Protein AF-A0AAW0FLH3-F1 (afdb_monomer_lite)

Organism: NCBI:txid2478898

Foldseek 3Di:
DDDDPVVVVVVVVVVVVVVQFPDKDWDWDDAPLPLQHGKIDIDTQQDFQLVVQVVLVPDPDQSDPDPPDDSTDPGDWFFQFQAWQFLAGDGAHASCSPPPVRTDGDDRRHGPHDDDDDDDDDDDDPVNCVVLPPIDQHAHYPVRLLVVLVVVQQVVLVHDPSCVVVVVVVCSVDGTAAFAACAHSNPDPPDPDDLVLLLDLPRQGHHDDPNSVVQLVVVLVVVCVVDVDPVSVSVSCCSHRNDSHHDPSSNSSRVSNPVNHYHDD

Structure (mmCIF, N/CA/C/O backbone):
data_AF-A0AAW0FLH3-F1
#
_entry.id   AF-A0AAW0FLH3-F1
#
loop_
_atom_site.group_PDB
_atom_site.id
_atom_site.type_symbol
_atom_site.label_atom_id
_atom_site.label_alt_id
_atom_site.label_comp_id
_atom_site.label_asym_id
_atom_site.label_entity_id
_atom_site.label_seq_id
_atom_site.pdbx_PDB_ins_code
_atom_site.Cartn_x
_atom_site.Cartn_y
_atom_site.Cartn_z
_atom_site.occupancy
_atom_site.B_iso_or_equiv
_atom_site.auth_seq_id
_atom_site.auth_comp_id
_atom_site.auth_asym_id
_atom_site.auth_atom_id
_atom_site.pdbx_PDB_model_num
ATOM 1 N N . MET A 1 1 ? 13.414 38.964 32.968 1.00 43.56 1 MET A N 1
ATOM 2 C CA . MET A 1 1 ? 13.560 37.628 33.583 1.00 43.56 1 MET A CA 1
ATOM 3 C C . MET A 1 1 ? 13.429 36.606 32.471 1.00 43.56 1 MET A C 1
ATOM 5 O O . MET A 1 1 ? 12.399 36.594 31.814 1.00 43.56 1 MET A O 1
ATOM 9 N N . LEU A 1 2 ? 14.495 35.856 32.189 1.00 39.06 2 LEU A N 1
ATOM 10 C CA . LEU A 1 2 ? 14.467 34.747 31.230 1.00 39.06 2 LEU A CA 1
ATOM 11 C C . LEU A 1 2 ? 13.636 33.599 31.832 1.00 39.06 2 LEU A C 1
ATOM 13 O O . LEU A 1 2 ? 13.768 33.367 33.037 1.00 39.06 2 LEU A O 1
ATOM 17 N N . PRO A 1 3 ? 12.793 32.898 31.054 1.00 46.16 3 PRO A N 1
ATOM 18 C CA . PRO A 1 3 ? 12.083 31.729 31.558 1.00 46.16 3 PRO A CA 1
ATOM 19 C C . PRO A 1 3 ? 13.102 30.681 32.013 1.00 46.16 3 PRO A C 1
ATOM 21 O O . PRO A 1 3 ? 14.077 30.408 31.311 1.00 46.16 3 PRO A O 1
ATOM 24 N N . THR A 1 4 ? 12.908 30.118 33.203 1.00 47.81 4 THR A N 1
ATOM 25 C CA . THR A 1 4 ? 13.741 29.019 33.699 1.00 47.81 4 THR A CA 1
ATOM 26 C C . THR A 1 4 ? 13.469 27.759 32.875 1.00 47.81 4 THR A C 1
ATOM 28 O O . THR A 1 4 ? 12.346 27.538 32.426 1.00 47.81 4 THR A O 1
ATOM 31 N N . ALA A 1 5 ? 14.490 26.916 32.683 1.00 48.62 5 ALA A N 1
ATOM 32 C CA . ALA A 1 5 ? 14.419 25.704 31.855 1.00 48.62 5 ALA A CA 1
ATOM 33 C C . ALA A 1 5 ? 13.211 24.801 32.182 1.00 48.62 5 ALA A C 1
ATOM 35 O O . ALA A 1 5 ? 12.613 24.224 31.284 1.00 48.62 5 ALA A O 1
ATOM 36 N N . LYS A 1 6 ? 12.782 24.783 33.450 1.00 40.62 6 LYS A N 1
ATOM 37 C CA . LYS A 1 6 ? 11.613 24.037 33.930 1.00 40.62 6 LYS A CA 1
ATOM 38 C C . LYS A 1 6 ? 10.276 24.543 33.364 1.00 40.62 6 LYS A C 1
ATOM 40 O O . LYS A 1 6 ? 9.419 23.741 33.026 1.00 40.62 6 LYS A O 1
ATOM 45 N N . MET A 1 7 ? 10.120 25.862 33.211 1.00 41.97 7 MET A N 1
ATOM 46 C CA . MET A 1 7 ? 8.928 26.471 32.600 1.00 41.97 7 MET A CA 1
ATOM 47 C C . MET A 1 7 ? 8.904 26.302 31.078 1.00 41.97 7 MET A C 1
ATOM 49 O O . MET A 1 7 ? 7.834 26.287 30.477 1.00 41.97 7 MET A O 1
ATOM 53 N N . ALA A 1 8 ? 10.077 26.201 30.445 1.00 45.16 8 ALA A N 1
ATOM 54 C CA . ALA A 1 8 ? 10.175 25.869 29.029 1.00 45.16 8 ALA A CA 1
ATOM 55 C C . ALA A 1 8 ? 9.821 24.392 28.787 1.00 45.16 8 ALA A C 1
ATOM 57 O O . ALA A 1 8 ? 9.087 24.105 27.853 1.00 45.16 8 ALA A O 1
ATOM 58 N N . GLU A 1 9 ? 10.270 23.477 29.652 1.00 34.44 9 GLU A N 1
ATOM 59 C CA . GLU A 1 9 ? 9.915 22.052 29.592 1.00 34.44 9 GLU A CA 1
ATOM 60 C C . GLU A 1 9 ? 8.421 21.797 29.836 1.00 34.44 9 GLU A C 1
ATOM 62 O O . GLU A 1 9 ? 7.820 21.068 29.056 1.00 34.44 9 GLU A O 1
ATOM 67 N N . GLU A 1 10 ? 7.796 22.419 30.843 1.00 33.41 10 GLU A N 1
ATOM 68 C CA . GLU A 1 10 ? 6.343 22.293 31.078 1.00 33.41 10 GLU A CA 1
ATOM 69 C C . GLU A 1 10 ? 5.521 22.834 29.906 1.00 33.41 10 GLU A C 1
ATOM 71 O O . GLU A 1 10 ? 4.595 22.170 29.453 1.00 33.41 10 GLU A O 1
ATOM 76 N N . LYS A 1 11 ? 5.909 23.984 29.342 1.00 35.53 11 LYS A N 1
ATOM 77 C CA . LYS A 1 11 ? 5.231 24.544 28.170 1.00 35.53 11 LYS A CA 1
ATOM 78 C C . LYS A 1 11 ? 5.401 23.667 26.925 1.00 35.53 11 LYS A C 1
ATOM 80 O O . LYS A 1 11 ? 4.457 23.507 26.171 1.00 35.53 11 LYS A O 1
ATOM 85 N N . ILE A 1 12 ? 6.576 23.065 26.728 1.00 37.28 12 ILE A N 1
ATOM 86 C CA . ILE A 1 12 ? 6.806 22.095 25.648 1.00 37.28 12 ILE A CA 1
ATOM 87 C C . ILE A 1 12 ? 5.961 20.836 25.868 1.00 37.28 12 ILE A C 1
ATOM 89 O O . ILE A 1 12 ? 5.466 20.282 24.900 1.00 37.28 12 ILE A O 1
ATOM 93 N N . ILE A 1 13 ? 5.776 20.378 27.108 1.00 37.56 13 ILE A N 1
ATOM 94 C CA . ILE A 1 13 ? 4.939 19.211 27.417 1.00 37.56 13 ILE A CA 1
ATOM 95 C C . ILE A 1 13 ? 3.458 19.520 27.164 1.00 37.56 13 ILE A C 1
ATOM 97 O O . ILE A 1 13 ? 2.794 18.713 26.521 1.00 37.56 13 ILE A O 1
ATOM 101 N N . ASP A 1 14 ? 2.962 20.682 27.590 1.00 33.81 14 ASP A N 1
ATOM 102 C CA . ASP A 1 14 ? 1.579 21.102 27.335 1.00 33.81 14 ASP A CA 1
ATOM 103 C C . ASP A 1 14 ? 1.327 21.356 25.835 1.00 33.81 14 ASP A C 1
ATOM 105 O O . ASP A 1 14 ? 0.341 20.861 25.290 1.00 33.81 14 ASP A O 1
ATOM 109 N N . ASP A 1 15 ? 2.265 22.004 25.131 1.00 35.38 15 ASP A N 1
ATOM 110 C CA . ASP A 1 15 ? 2.209 22.190 23.673 1.00 35.38 15 ASP A CA 1
ATOM 111 C C . ASP A 1 15 ? 2.322 20.836 22.925 1.00 35.38 15 ASP A C 1
ATOM 113 O O . ASP A 1 15 ? 1.751 20.666 21.851 1.00 35.38 15 ASP A O 1
ATOM 117 N N . VAL A 1 16 ? 3.022 19.833 23.477 1.00 38.62 16 VAL A N 1
ATOM 118 C CA . VAL A 1 16 ? 3.094 18.463 22.924 1.00 38.62 16 VAL A CA 1
ATOM 119 C C . VAL A 1 16 ? 1.783 17.705 23.147 1.00 38.62 16 VAL A C 1
ATOM 121 O O . VAL A 1 16 ? 1.321 17.038 22.223 1.00 38.62 16 VAL A O 1
ATOM 124 N N . ILE A 1 17 ? 1.150 17.845 24.314 1.00 35.56 17 ILE A N 1
ATOM 125 C CA . ILE A 1 17 ? -0.142 17.217 24.635 1.00 35.56 17 ILE A CA 1
ATOM 126 C C . ILE A 1 17 ? -1.281 17.822 23.794 1.00 35.56 17 ILE A C 1
ATOM 128 O O . ILE A 1 17 ? -2.171 17.093 23.360 1.00 35.56 17 ILE A O 1
ATOM 132 N N . GLU A 1 18 ? -1.257 19.124 23.486 1.00 37.47 18 GLU A N 1
ATOM 133 C CA . GLU A 1 18 ? -2.261 19.738 22.599 1.00 37.47 18 GLU A CA 1
ATOM 134 C C . GLU A 1 18 ? -2.105 19.326 21.120 1.00 37.47 18 GLU A C 1
ATOM 136 O O . GLU A 1 18 ? -3.092 19.255 20.383 1.00 37.47 18 GLU A O 1
ATOM 141 N N . VAL A 1 19 ? -0.889 18.991 20.668 1.00 44.62 19 VAL A N 1
ATOM 142 C CA . VAL A 1 19 ? -0.620 18.561 19.279 1.00 44.62 19 VAL A CA 1
ATOM 143 C C . VAL A 1 19 ? -0.938 17.069 19.056 1.00 44.62 19 VAL A C 1
ATOM 145 O O . VAL A 1 19 ? -1.177 16.650 17.918 1.00 44.62 19 VAL A O 1
ATOM 148 N N . GLU A 1 20 ? -1.038 16.273 20.128 1.00 47.38 20 GLU A N 1
ATOM 149 C CA . GLU A 1 20 ? -1.331 14.828 20.113 1.00 47.38 20 GLU A CA 1
ATOM 150 C C . GLU A 1 20 ? -2.718 14.457 19.530 1.00 47.38 20 GLU A C 1
ATOM 152 O O . GLU A 1 20 ? -2.905 13.319 19.088 1.00 47.38 20 GLU A O 1
ATOM 157 N N . ASP A 1 21 ? -3.668 15.402 19.442 1.00 48.56 21 ASP A N 1
ATOM 158 C CA . ASP A 1 21 ? -5.072 15.140 19.059 1.00 48.56 21 ASP A CA 1
ATOM 159 C C . ASP A 1 21 ? -5.454 15.584 17.623 1.00 48.56 21 ASP A C 1
ATOM 161 O O . ASP A 1 21 ? -6.631 15.609 17.242 1.00 48.56 21 ASP A O 1
ATOM 165 N N . THR A 1 22 ? -4.462 15.938 16.793 1.00 51.97 22 THR A N 1
ATOM 166 C CA . THR A 1 22 ? -4.693 16.494 15.436 1.00 51.97 22 THR A CA 1
ATOM 167 C C . THR A 1 22 ? -4.120 15.670 14.279 1.00 51.97 22 THR A C 1
ATOM 169 O O . THR A 1 22 ? -4.342 16.008 13.114 1.00 51.97 22 THR A O 1
ATOM 172 N N . GLY A 1 23 ?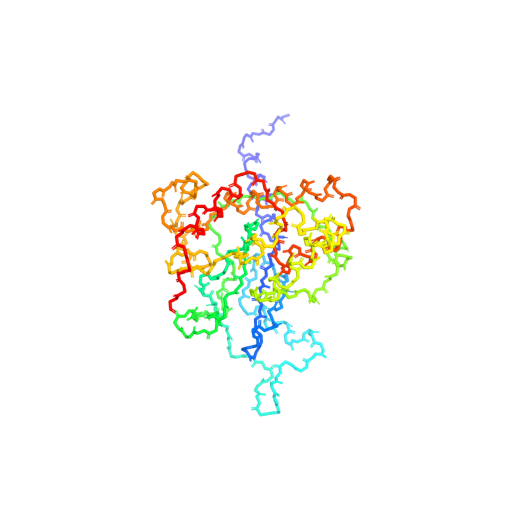 -3.432 14.563 14.567 1.00 65.88 23 GLY A N 1
ATOM 173 C CA . GLY A 1 23 ? -2.897 13.672 13.540 1.00 65.88 23 GLY A CA 1
ATOM 174 C C . GLY A 1 23 ? -4.001 12.909 12.806 1.00 65.88 23 GLY A C 1
ATOM 175 O O . GLY A 1 23 ? -4.914 12.363 13.424 1.00 65.88 23 GLY A O 1
ATOM 176 N N . TYR A 1 24 ? -3.896 12.822 11.481 1.00 71.62 24 TYR A N 1
ATOM 177 C CA . TYR A 1 24 ? -4.750 11.963 10.666 1.00 71.62 24 TYR A CA 1
ATOM 178 C C . TYR A 1 24 ? -3.931 10.845 10.028 1.00 71.62 24 TYR A C 1
ATOM 180 O O . TYR A 1 24 ? -2.814 11.072 9.569 1.00 71.62 24 TYR A O 1
ATOM 188 N N . VAL A 1 25 ? -4.516 9.655 9.944 1.00 75.81 25 VAL A N 1
ATOM 189 C CA . VAL A 1 25 ? -3.946 8.498 9.249 1.00 75.81 25 VAL A CA 1
ATOM 190 C C . VAL A 1 25 ? -4.941 7.945 8.237 1.00 75.81 25 VAL A C 1
ATOM 192 O O . VAL A 1 25 ? -6.158 8.041 8.408 1.00 75.81 25 VAL A O 1
ATOM 195 N N . GLU A 1 26 ? -4.415 7.368 7.162 1.00 81.25 26 GLU A N 1
ATOM 196 C CA . GLU A 1 26 ? -5.215 6.661 6.168 1.00 81.25 26 GLU A CA 1
ATOM 197 C C . GLU A 1 26 ? -5.429 5.212 6.609 1.00 81.25 26 GLU A C 1
ATOM 199 O O . GLU A 1 26 ? -4.491 4.506 6.980 1.00 81.25 26 GLU A O 1
ATOM 204 N N . THR A 1 27 ? -6.676 4.757 6.555 1.00 82.31 27 THR A N 1
ATOM 205 C CA . THR A 1 27 ? -7.064 3.369 6.786 1.00 82.31 27 THR A CA 1
ATOM 206 C C . THR A 1 27 ? -7.853 2.858 5.591 1.00 82.31 27 THR A C 1
ATOM 208 O O . THR A 1 27 ? -8.633 3.594 4.990 1.00 82.31 27 THR A O 1
ATOM 211 N N . TYR A 1 28 ? -7.648 1.596 5.231 1.00 87.75 28 TYR A N 1
ATOM 212 C CA . TYR A 1 28 ? -8.343 0.961 4.118 1.00 87.75 28 TYR A CA 1
ATOM 213 C C . TYR A 1 28 ? -9.334 -0.053 4.676 1.00 87.75 28 TYR A C 1
ATOM 215 O O . TYR A 1 28 ? -8.962 -0.912 5.475 1.00 87.75 28 TYR A O 1
ATOM 223 N N . ILE A 1 29 ? -10.600 0.065 4.277 1.00 84.81 29 ILE A N 1
ATOM 224 C CA . ILE A 1 29 ? -11.681 -0.790 4.767 1.00 84.81 29 ILE A CA 1
ATOM 225 C C . ILE A 1 29 ? -12.308 -1.528 3.589 1.00 84.81 29 ILE A C 1
ATOM 227 O O . ILE A 1 29 ? -12.811 -0.910 2.647 1.00 84.81 29 ILE A O 1
ATOM 231 N N . ARG A 1 30 ? -12.305 -2.859 3.690 1.00 84.94 30 ARG A N 1
ATOM 232 C CA . ARG A 1 30 ? -12.985 -3.770 2.770 1.00 84.94 30 ARG A CA 1
ATOM 233 C C . ARG A 1 30 ? -14.412 -4.014 3.238 1.00 84.94 30 ARG A C 1
ATOM 235 O O . ARG A 1 30 ? -14.625 -4.455 4.369 1.00 84.94 30 ARG A O 1
ATOM 242 N N . PHE A 1 31 ? -15.387 -3.784 2.366 1.00 78.56 31 PHE A N 1
ATOM 243 C CA . PHE A 1 31 ? -16.781 -4.148 2.629 1.00 78.56 31 PHE A CA 1
ATOM 244 C C . PHE A 1 31 ? -17.143 -5.430 1.886 1.00 78.56 31 PHE A C 1
ATOM 246 O O . PHE A 1 31 ? -16.711 -5.633 0.758 1.00 78.56 31 PHE A O 1
ATOM 253 N N . ASN A 1 32 ? -17.967 -6.276 2.511 1.00 76.44 32 ASN A N 1
ATOM 254 C CA . ASN A 1 32 ? -18.563 -7.467 1.888 1.00 76.44 32 ASN A CA 1
ATOM 255 C C . ASN A 1 32 ? -17.560 -8.445 1.256 1.00 76.44 32 ASN A C 1
ATOM 257 O O . ASN A 1 32 ? -17.916 -9.163 0.329 1.00 76.44 32 ASN A O 1
ATOM 261 N N . ASP A 1 33 ? -16.329 -8.474 1.772 1.00 76.06 33 ASP A N 1
ATOM 262 C CA . ASP A 1 33 ? -15.246 -9.301 1.234 1.00 76.06 33 ASP A CA 1
ATOM 263 C C . ASP A 1 33 ? -14.900 -9.007 -0.242 1.00 76.06 33 ASP A C 1
ATOM 265 O O . ASP A 1 33 ? -14.350 -9.832 -0.966 1.00 76.06 33 ASP A O 1
ATOM 269 N N . ASP A 1 34 ? -15.228 -7.800 -0.700 1.00 77.94 34 ASP A N 1
ATOM 270 C CA . ASP A 1 34 ? -14.989 -7.377 -2.070 1.00 77.94 34 ASP A CA 1
ATOM 271 C C . ASP A 1 34 ? -13.577 -6.795 -2.200 1.00 77.94 34 ASP A C 1
ATOM 273 O O . ASP A 1 34 ? -13.321 -5.634 -1.868 1.00 77.94 34 ASP A O 1
ATOM 277 N N . LEU A 1 35 ? -12.644 -7.630 -2.661 1.00 73.38 35 LEU A N 1
ATOM 278 C CA . LEU A 1 35 ? -11.236 -7.261 -2.826 1.00 73.38 35 LEU A CA 1
ATOM 279 C C . LEU A 1 35 ? -10.995 -6.167 -3.866 1.00 73.38 35 LEU A C 1
ATOM 281 O O . LEU A 1 35 ? -9.954 -5.516 -3.838 1.00 73.38 35 LEU A O 1
ATOM 285 N N . GLU A 1 36 ? -11.955 -5.931 -4.758 1.00 69.25 36 GLU A N 1
ATOM 286 C CA . GLU A 1 36 ? -11.876 -4.857 -5.743 1.00 69.25 36 GLU A CA 1
ATOM 287 C C . GLU A 1 36 ? -12.273 -3.505 -5.140 1.00 69.25 36 GLU A C 1
ATOM 289 O O . GLU A 1 36 ? -12.230 -2.489 -5.833 1.00 69.25 36 GLU A O 1
ATOM 294 N N . LYS A 1 37 ? -12.680 -3.464 -3.863 1.00 69.38 37 LYS A N 1
ATOM 295 C CA . LYS A 1 37 ? -13.279 -2.291 -3.215 1.00 69.38 37 LYS A CA 1
ATOM 296 C C . LYS A 1 37 ? -12.712 -2.032 -1.815 1.00 69.38 37 LYS A C 1
ATOM 298 O O . LYS A 1 37 ? -13.450 -1.879 -0.842 1.00 69.38 37 LYS A O 1
ATOM 303 N N . ASP A 1 38 ? -11.388 -1.913 -1.723 1.00 82.50 38 ASP A N 1
ATOM 304 C CA . ASP A 1 38 ? -10.706 -1.433 -0.513 1.00 82.50 38 ASP A CA 1
ATOM 305 C C . ASP A 1 38 ? -10.725 0.094 -0.440 1.00 82.50 38 ASP A C 1
ATOM 307 O O . ASP A 1 38 ? -9.875 0.768 -1.022 1.00 82.50 38 ASP A O 1
ATOM 311 N N . TYR A 1 39 ? -11.696 0.654 0.278 1.00 79.94 39 TYR A N 1
ATOM 312 C CA . TYR A 1 39 ? -11.901 2.100 0.340 1.00 79.94 39 TYR A CA 1
ATOM 313 C C . TYR A 1 39 ? -10.964 2.766 1.343 1.00 79.94 39 TYR A C 1
ATOM 315 O O . TYR A 1 39 ? -10.892 2.356 2.501 1.00 79.94 39 TYR A O 1
ATOM 323 N N . CYS A 1 40 ? -10.300 3.837 0.910 1.00 82.06 40 CYS A N 1
ATOM 324 C CA . CYS A 1 40 ? -9.466 4.662 1.772 1.00 82.06 40 CYS A CA 1
ATOM 325 C C . CYS A 1 40 ? -10.315 5.669 2.563 1.00 82.06 40 CYS A C 1
ATOM 327 O O . CYS A 1 40 ? -11.015 6.508 1.987 1.00 82.06 40 CYS A O 1
ATOM 329 N N . PHE A 1 41 ? -10.195 5.620 3.885 1.00 79.88 41 PHE A N 1
ATOM 330 C CA . PHE A 1 41 ? -10.773 6.564 4.833 1.00 79.88 41 PHE A CA 1
ATOM 331 C C . PHE A 1 41 ? -9.668 7.260 5.614 1.00 79.88 41 PHE A C 1
ATOM 333 O O . PHE A 1 41 ? -8.637 6.669 5.920 1.00 79.88 41 PHE A O 1
ATOM 340 N N . GLN A 1 42 ? -9.904 8.515 5.973 1.00 78.88 42 GLN A N 1
ATOM 341 C CA . GLN A 1 42 ? -9.027 9.248 6.871 1.00 78.88 42 GLN A CA 1
ATOM 342 C C . GLN A 1 42 ? -9.637 9.230 8.270 1.00 78.88 42 GLN A C 1
ATOM 344 O O . GLN A 1 42 ? -10.802 9.592 8.445 1.00 78.88 42 GLN A O 1
ATOM 349 N N . VAL A 1 43 ? -8.852 8.796 9.247 1.00 79.69 43 VAL A N 1
ATOM 350 C CA . VAL A 1 43 ? -9.247 8.703 10.657 1.00 79.69 43 VAL A CA 1
ATOM 351 C C . VAL A 1 43 ? -8.242 9.454 11.509 1.00 79.69 43 VAL A C 1
ATOM 353 O O . VAL A 1 43 ? -7.099 9.655 11.094 1.00 79.69 43 VAL A O 1
ATOM 356 N N . LYS A 1 44 ? -8.654 9.900 12.690 1.00 81.38 44 LYS A N 1
ATOM 357 C CA . LYS A 1 44 ? -7.727 10.531 13.626 1.00 81.38 44 LYS A CA 1
ATOM 358 C C . LYS A 1 44 ? -6.842 9.479 14.279 1.00 81.38 44 LYS A C 1
ATOM 360 O O . LYS A 1 44 ? -7.259 8.344 14.498 1.00 81.38 44 LYS A O 1
ATOM 365 N N . THR A 1 45 ? -5.634 9.868 14.662 1.00 77.56 45 THR A N 1
ATOM 366 C CA . THR A 1 45 ? -4.738 9.025 15.469 1.00 77.56 45 THR A CA 1
ATOM 367 C C . THR A 1 45 ? -5.351 8.655 16.819 1.00 77.56 45 THR A C 1
ATOM 369 O O . THR A 1 45 ? -5.060 7.584 17.352 1.00 77.56 45 THR A O 1
ATOM 372 N N . SER A 1 46 ? -6.226 9.509 17.356 1.00 79.44 46 SER A N 1
ATOM 373 C CA . SER A 1 46 ? -6.953 9.271 18.601 1.00 79.44 46 SER A CA 1
ATOM 374 C C . SER A 1 46 ? -8.204 8.394 18.441 1.00 79.44 46 SER A C 1
ATOM 376 O O . SER A 1 46 ? -8.736 7.942 19.462 1.00 79.44 46 SER A O 1
ATOM 378 N N . ASP A 1 47 ? -8.637 8.076 17.214 1.00 84.44 47 ASP A N 1
ATOM 379 C CA . ASP A 1 47 ? -9.848 7.288 16.960 1.00 84.44 47 ASP A CA 1
ATOM 380 C C . ASP A 1 47 ? -9.701 5.814 17.397 1.00 84.44 47 ASP A C 1
ATOM 382 O O . ASP A 1 47 ? -8.630 5.191 17.386 1.00 84.44 47 ASP A O 1
ATOM 386 N N . SER A 1 48 ? -10.832 5.232 17.781 1.00 89.50 48 SER A N 1
ATOM 387 C CA . SER A 1 48 ? -11.018 3.815 18.093 1.00 89.50 48 SER A CA 1
ATOM 388 C C . SER A 1 48 ? -11.810 3.097 16.998 1.00 89.50 48 SER A C 1
ATOM 390 O O . SER A 1 48 ? -12.443 3.723 16.147 1.00 89.50 48 SER A O 1
ATOM 392 N N . PHE A 1 49 ? -11.838 1.761 17.025 1.00 86.94 49 PHE A N 1
ATOM 393 C CA . PHE A 1 49 ? -12.677 0.992 16.093 1.00 86.94 49 PHE A CA 1
ATOM 394 C C . PHE A 1 49 ? -14.166 1.349 16.199 1.00 86.94 49 PHE A C 1
ATOM 396 O O . PHE A 1 49 ? -14.897 1.257 15.214 1.00 86.94 49 PHE A O 1
ATOM 403 N N . LYS A 1 50 ? -14.630 1.819 17.361 1.00 88.94 50 LYS A N 1
ATOM 404 C CA . LYS A 1 50 ? -15.998 2.313 17.542 1.00 88.94 50 LYS A CA 1
ATOM 405 C C . LYS A 1 50 ? -16.290 3.538 16.669 1.00 88.94 50 LYS A C 1
ATOM 407 O O . LYS A 1 50 ? -17.417 3.700 16.200 1.00 88.94 50 LYS A O 1
ATOM 412 N N . ASP A 1 51 ? -15.299 4.385 16.426 1.00 87.88 51 ASP A N 1
ATOM 413 C CA . ASP A 1 51 ? -15.484 5.616 15.658 1.00 87.88 51 ASP A CA 1
ATOM 414 C C . ASP A 1 51 ? -15.692 5.321 14.162 1.00 87.88 51 ASP A C 1
ATOM 416 O O . ASP A 1 51 ? -16.441 6.032 13.488 1.00 87.88 51 ASP A O 1
ATOM 420 N N . LEU A 1 52 ? -15.185 4.182 13.665 1.00 86.69 52 LEU A N 1
ATOM 421 C CA . LEU A 1 52 ? -15.429 3.709 12.295 1.00 86.69 52 LEU A CA 1
ATOM 422 C C . LEU A 1 52 ? -16.908 3.427 11.998 1.00 86.69 52 LEU A C 1
ATOM 424 O O . LEU A 1 52 ? -17.330 3.525 10.845 1.00 86.69 52 LEU A O 1
ATOM 428 N N . PHE A 1 53 ? -17.742 3.140 13.007 1.00 84.44 53 PHE A N 1
ATOM 429 C CA . PHE A 1 53 ? -19.188 2.977 12.794 1.00 84.44 53 PHE A CA 1
ATOM 430 C C . PHE A 1 53 ? -19.853 4.235 12.224 1.00 84.44 53 PHE A C 1
ATOM 432 O O . PHE A 1 53 ? -20.934 4.145 11.636 1.00 84.44 53 PHE A O 1
ATOM 439 N N . LYS A 1 54 ? -19.214 5.405 12.359 1.00 84.62 54 LYS A N 1
ATOM 440 C CA . LYS A 1 54 ? -19.668 6.653 11.741 1.00 84.62 54 LYS A CA 1
ATOM 441 C C . LYS A 1 54 ? -19.786 6.533 10.220 1.00 84.62 54 LYS A C 1
ATOM 443 O O . LYS A 1 54 ? -20.724 7.093 9.662 1.00 84.62 54 LYS A O 1
ATOM 448 N N . ILE A 1 55 ? -18.932 5.739 9.567 1.00 80.62 55 ILE A N 1
ATOM 449 C CA . ILE A 1 55 ? -18.962 5.503 8.113 1.00 80.62 55 ILE A CA 1
ATOM 450 C C . ILE A 1 55 ? -20.355 5.040 7.661 1.00 80.62 55 ILE A C 1
ATOM 452 O O . ILE A 1 55 ? -20.930 5.612 6.737 1.00 80.62 55 ILE A O 1
ATOM 456 N N . PHE A 1 56 ? -20.946 4.083 8.381 1.00 76.75 56 PHE A N 1
ATOM 457 C CA . PHE A 1 56 ? -22.261 3.509 8.068 1.00 76.75 56 PHE A CA 1
ATOM 458 C C . PHE A 1 56 ? -23.439 4.452 8.350 1.00 76.75 56 PHE A C 1
ATOM 460 O O . PHE A 1 56 ? -24.556 4.183 7.921 1.00 76.75 56 PHE A O 1
ATOM 467 N N . LYS A 1 57 ? -23.210 5.540 9.093 1.00 75.81 57 LYS A N 1
ATOM 468 C CA . LYS A 1 57 ? -24.222 6.572 9.368 1.00 75.81 57 LYS A CA 1
ATOM 469 C C . LYS A 1 57 ? -24.089 7.776 8.443 1.00 75.81 57 LYS A C 1
ATOM 471 O O . LYS A 1 57 ? -25.066 8.481 8.225 1.00 75.81 57 LYS A O 1
ATOM 476 N N . THR A 1 58 ? -22.874 8.058 7.977 1.00 78.00 58 THR A N 1
ATOM 477 C CA . THR A 1 58 ? -22.559 9.261 7.199 1.00 78.00 58 THR A CA 1
ATOM 478 C C . THR A 1 58 ? -22.679 9.033 5.699 1.00 78.00 58 THR A C 1
ATOM 480 O O . THR A 1 58 ? -23.106 9.943 4.995 1.00 78.00 58 THR A O 1
ATOM 483 N N . LEU A 1 59 ? -22.323 7.849 5.193 1.00 68.31 59 LEU A N 1
ATOM 484 C CA . LEU A 1 59 ? -22.413 7.591 3.760 1.00 68.31 59 LEU A CA 1
ATOM 485 C C . LEU A 1 59 ? -23.866 7.263 3.363 1.00 68.31 59 LEU A C 1
ATOM 487 O O . LEU A 1 59 ? -24.446 6.330 3.921 1.00 68.31 59 LEU A O 1
ATOM 491 N N . PRO A 1 60 ? -24.459 7.963 2.378 1.00 66.25 60 PRO A N 1
ATOM 492 C CA . PRO A 1 60 ? -25.827 7.727 1.914 1.00 66.25 60 PRO A CA 1
ATOM 493 C C . PRO A 1 60 ? -25.907 6.518 0.963 1.00 66.25 60 PRO A C 1
ATOM 495 O O . PRO A 1 60 ? -26.545 6.576 -0.084 1.00 66.25 60 PRO A O 1
ATOM 498 N N . ILE A 1 61 ? -25.221 5.422 1.294 1.00 66.62 61 ILE A N 1
ATOM 499 C CA . ILE A 1 61 ? -25.161 4.202 0.482 1.00 66.62 61 ILE A CA 1
ATOM 500 C C . ILE A 1 61 ? -25.542 2.987 1.323 1.00 66.62 61 ILE A C 1
ATOM 502 O O . ILE A 1 61 ? -25.182 2.866 2.495 1.00 66.62 61 ILE A O 1
ATOM 506 N N . ALA A 1 62 ? -26.274 2.056 0.714 1.00 67.75 62 ALA A N 1
ATOM 507 C CA . ALA A 1 62 ? -26.594 0.784 1.343 1.00 67.75 62 ALA A CA 1
ATOM 508 C C . ALA A 1 62 ? -25.350 -0.118 1.328 1.00 67.75 62 ALA A C 1
ATOM 510 O O . ALA A 1 62 ? -25.066 -0.773 0.332 1.00 67.75 62 ALA A O 1
ATOM 511 N N . LEU A 1 63 ? -24.610 -0.155 2.440 1.00 68.75 63 LEU A N 1
ATOM 512 C CA . LEU A 1 63 ? -23.451 -1.048 2.605 1.00 68.75 63 LEU A CA 1
ATOM 513 C C . LEU A 1 63 ? -23.844 -2.497 2.949 1.00 68.75 63 LEU A C 1
ATOM 515 O O . LEU A 1 63 ? -22.990 -3.383 2.944 1.00 68.75 63 LEU A O 1
ATOM 519 N N . ARG A 1 64 ? -25.131 -2.754 3.227 1.00 71.31 64 ARG A N 1
ATOM 520 C CA . ARG A 1 64 ? -25.661 -4.104 3.468 1.00 71.31 64 ARG A CA 1
ATOM 521 C C . ARG A 1 64 ? -25.818 -4.870 2.145 1.00 71.31 64 ARG A C 1
ATOM 523 O O . ARG A 1 64 ? -26.403 -4.310 1.218 1.00 71.31 64 ARG A O 1
ATOM 530 N N . PRO A 1 65 ? -25.396 -6.146 2.064 1.00 66.69 65 PRO A N 1
ATOM 531 C CA . PRO A 1 65 ? -25.569 -6.958 0.858 1.00 66.69 65 PRO A CA 1
ATOM 532 C C . PRO A 1 65 ? -27.026 -7.060 0.396 1.00 66.69 65 PRO A C 1
ATOM 534 O O . PRO A 1 65 ? -27.308 -7.014 -0.796 1.00 66.69 65 PRO A O 1
ATOM 537 N N . ASN A 1 66 ? -27.962 -7.203 1.340 1.00 73.81 66 ASN A N 1
ATOM 538 C CA . ASN A 1 66 ? -29.400 -7.222 1.080 1.00 73.81 66 ASN A CA 1
ATOM 539 C C . ASN A 1 66 ? -30.203 -6.929 2.368 1.00 73.81 66 ASN A C 1
ATOM 541 O O . ASN A 1 66 ? -29.629 -6.610 3.412 1.00 73.81 66 ASN A O 1
ATOM 545 N N . LEU A 1 67 ? -31.538 -7.033 2.296 1.00 78.69 67 LEU A N 1
ATOM 546 C CA . LEU A 1 67 ? -32.463 -6.704 3.391 1.00 78.69 67 LEU A CA 1
ATOM 547 C C . LEU A 1 67 ? -32.334 -7.599 4.637 1.00 78.69 67 LEU A C 1
ATOM 549 O O . LEU A 1 67 ? -32.749 -7.173 5.710 1.00 78.69 67 LEU A O 1
ATOM 553 N N . PHE A 1 68 ? -31.772 -8.803 4.502 1.00 80.81 68 PHE A N 1
ATOM 554 C CA . PHE A 1 68 ? -31.629 -9.782 5.585 1.00 80.81 68 PHE A CA 1
ATOM 555 C C . PHE A 1 68 ? -30.380 -9.555 6.446 1.00 80.81 68 PHE A C 1
ATOM 557 O O . PHE A 1 68 ? -30.223 -10.200 7.480 1.00 80.81 68 PHE A O 1
ATOM 564 N N . TYR A 1 69 ? -29.492 -8.646 6.039 1.00 71.50 69 TYR A N 1
ATOM 565 C CA . TYR A 1 69 ? -28.286 -8.315 6.792 1.00 71.50 69 TYR A CA 1
ATOM 566 C C . TYR A 1 69 ? -28.508 -7.099 7.689 1.00 71.50 69 TYR A C 1
ATOM 568 O O . TYR A 1 69 ? -29.232 -6.158 7.344 1.00 71.50 69 TYR A O 1
ATOM 576 N N . ASN A 1 70 ? -27.818 -7.105 8.832 1.00 74.00 70 ASN A N 1
ATOM 577 C CA . ASN A 1 70 ? -27.767 -5.958 9.730 1.00 74.00 70 ASN A CA 1
ATOM 578 C C . ASN A 1 70 ? -27.249 -4.719 8.988 1.00 74.00 70 ASN A C 1
ATOM 580 O O . ASN A 1 70 ? -26.333 -4.795 8.169 1.00 74.00 70 ASN A O 1
ATOM 584 N N . SER A 1 71 ? -27.826 -3.561 9.304 1.00 71.69 71 SER A N 1
ATOM 585 C CA . SER A 1 71 ? -27.405 -2.271 8.746 1.00 71.69 71 SER A CA 1
ATOM 586 C C . SER A 1 71 ? -26.037 -1.811 9.256 1.00 71.69 71 SER A C 1
ATOM 588 O O . SER A 1 71 ? -25.394 -0.986 8.613 1.00 71.69 71 SER A O 1
ATOM 590 N N . LEU A 1 72 ? -25.597 -2.342 10.400 1.00 77.00 72 LEU A N 1
ATOM 591 C CA . LEU A 1 72 ? -24.303 -2.076 11.019 1.00 77.00 72 LEU A CA 1
ATOM 592 C C . LEU A 1 72 ? -23.554 -3.400 11.231 1.00 77.00 72 LEU A C 1
ATOM 594 O O . LEU A 1 72 ? -24.190 -4.400 11.586 1.00 77.00 72 LEU A O 1
ATOM 598 N N . PRO A 1 73 ? -22.219 -3.432 11.057 1.00 79.25 73 PRO A N 1
ATOM 599 C CA . PRO A 1 73 ? -21.437 -4.612 11.399 1.00 79.25 73 PRO A CA 1
ATOM 600 C C . PRO A 1 73 ? -21.445 -4.860 12.916 1.00 79.25 73 PRO A C 1
ATOM 602 O O . PRO A 1 73 ? -21.761 -3.979 13.712 1.00 79.25 73 PRO A O 1
ATOM 605 N N . LEU A 1 74 ? -21.080 -6.070 13.339 1.00 80.81 74 LEU A N 1
ATOM 606 C CA . LEU A 1 74 ? -20.944 -6.390 14.770 1.00 80.81 74 LEU A CA 1
ATOM 607 C C . LEU A 1 74 ? -19.607 -5.901 15.353 1.00 80.81 74 LEU A C 1
ATOM 609 O O . LEU A 1 74 ? -19.486 -5.663 16.553 1.00 80.81 74 LEU A O 1
ATOM 613 N N . GLY A 1 75 ? -18.600 -5.754 14.498 1.00 84.38 75 GLY A N 1
ATOM 614 C CA . GLY A 1 75 ? -17.249 -5.350 14.856 1.00 84.38 75 GLY A CA 1
ATOM 615 C C . GLY A 1 75 ? -16.335 -5.420 13.641 1.00 84.38 75 GLY A C 1
ATOM 616 O O . GLY A 1 75 ? -16.801 -5.606 12.514 1.00 84.38 75 GLY A O 1
ATOM 617 N N . PHE A 1 76 ? -15.037 -5.288 13.886 1.00 85.50 76 PHE A N 1
ATOM 618 C CA . PHE A 1 76 ? -14.024 -5.214 12.841 1.00 85.50 76 PHE A CA 1
ATOM 619 C C . PHE A 1 76 ? -12.988 -6.327 12.985 1.00 85.50 76 PHE A C 1
ATOM 621 O O . PHE A 1 76 ? -12.751 -6.866 14.070 1.00 85.50 76 PHE A O 1
ATOM 628 N N . TYR A 1 77 ? -12.350 -6.638 11.862 1.00 86.44 77 TYR A N 1
ATOM 629 C CA . TYR A 1 77 ? -11.148 -7.452 11.796 1.00 86.44 77 TYR A CA 1
ATOM 630 C C . TYR A 1 77 ? -10.050 -6.621 11.143 1.00 86.44 77 TYR A C 1
ATOM 632 O O . TYR A 1 77 ? -10.313 -5.864 10.210 1.00 86.44 77 TYR A O 1
ATOM 640 N N . VAL A 1 78 ? -8.825 -6.777 11.631 1.00 89.25 78 VAL A N 1
ATOM 641 C CA . VAL A 1 78 ? -7.630 -6.238 10.983 1.00 89.25 78 VAL A CA 1
ATOM 642 C C . VAL A 1 78 ? -6.979 -7.367 10.205 1.00 89.25 78 VAL A C 1
ATOM 644 O O . VAL A 1 78 ? -6.731 -8.432 10.772 1.00 89.25 78 VAL A O 1
ATOM 647 N N . SER A 1 79 ? -6.707 -7.134 8.924 1.00 90.38 79 SER A N 1
ATOM 648 C CA . SER A 1 79 ? -5.925 -8.071 8.126 1.00 90.38 79 SER A CA 1
ATOM 649 C C . SER A 1 79 ? -4.435 -7.903 8.401 1.00 90.38 79 SER A C 1
ATOM 651 O O . SER A 1 79 ? -3.940 -6.783 8.511 1.00 90.38 79 SER A O 1
ATOM 653 N N . THR A 1 80 ? -3.724 -9.020 8.483 1.00 90.56 80 THR A N 1
ATOM 654 C CA . THR A 1 80 ? -2.264 -9.084 8.589 1.00 90.56 80 THR A CA 1
ATOM 655 C C . THR A 1 80 ? -1.648 -9.808 7.396 1.00 90.56 80 THR A C 1
ATOM 657 O O . THR A 1 80 ? -0.551 -10.347 7.529 1.00 90.56 80 THR A O 1
ATOM 660 N N . ALA A 1 81 ? -2.358 -9.917 6.269 1.00 93.00 81 ALA A N 1
ATOM 661 C CA . ALA A 1 81 ? -1.824 -10.583 5.085 1.00 93.00 81 ALA A CA 1
ATOM 662 C C . ALA A 1 81 ? -0.585 -9.826 4.566 1.00 93.00 81 ALA A C 1
ATOM 664 O O . ALA A 1 81 ? -0.638 -8.598 4.501 1.00 93.00 81 ALA A O 1
ATOM 665 N N . PRO A 1 82 ? 0.511 -10.509 4.185 1.00 94.88 82 PRO A N 1
ATOM 666 C CA . PRO A 1 82 ? 1.783 -9.853 3.860 1.00 94.88 82 PRO A CA 1
ATOM 667 C C . PRO A 1 82 ? 1.697 -8.789 2.759 1.00 94.88 82 PRO A C 1
ATOM 669 O O . PRO A 1 82 ? 2.340 -7.744 2.851 1.00 94.88 82 PRO A O 1
ATOM 672 N N . GLY A 1 83 ? 0.860 -9.027 1.747 1.00 94.62 83 GLY A N 1
ATOM 673 C CA . GLY A 1 83 ? 0.655 -8.112 0.628 1.00 94.62 83 GLY A CA 1
ATOM 674 C C . GLY A 1 83 ? 1.521 -8.431 -0.591 1.00 94.62 83 GLY A C 1
ATOM 675 O O . GLY A 1 83 ? 2.000 -9.550 -0.777 1.00 94.62 83 GLY A O 1
ATOM 676 N N . TYR A 1 84 ? 1.678 -7.430 -1.449 1.00 95.62 84 TYR A N 1
ATOM 677 C CA . TYR A 1 84 ? 2.415 -7.500 -2.706 1.00 95.62 84 TYR A CA 1
ATOM 678 C C . TYR A 1 84 ? 3.335 -6.283 -2.826 1.00 95.62 84 TYR A C 1
ATOM 680 O O . TYR A 1 84 ? 2.876 -5.150 -2.665 1.00 95.62 84 TYR A O 1
ATOM 688 N N . LEU A 1 85 ? 4.617 -6.520 -3.103 1.00 96.00 85 LEU A N 1
ATOM 689 C CA . LEU A 1 85 ? 5.614 -5.479 -3.350 1.00 96.00 85 LEU A CA 1
ATOM 690 C C . LEU A 1 85 ? 5.654 -5.170 -4.849 1.00 96.00 85 LEU A C 1
ATOM 692 O O . LEU A 1 85 ? 5.883 -6.073 -5.653 1.00 96.00 85 LEU A O 1
ATOM 696 N N . THR A 1 86 ? 5.426 -3.913 -5.223 1.00 96.06 86 THR A N 1
ATOM 697 C CA . THR A 1 86 ? 5.422 -3.471 -6.625 1.00 96.06 86 THR A CA 1
ATOM 698 C C . THR A 1 86 ? 6.834 -3.232 -7.163 1.00 96.06 86 THR A C 1
ATOM 700 O O . THR A 1 86 ? 7.795 -3.165 -6.395 1.00 96.06 86 THR A O 1
ATOM 703 N N . GLU A 1 87 ? 6.962 -3.074 -8.487 1.00 94.62 87 GLU A N 1
ATOM 704 C CA . GLU A 1 87 ? 8.244 -2.826 -9.172 1.00 94.62 87 GLU A CA 1
ATOM 705 C C . GLU A 1 87 ? 9.026 -1.642 -8.595 1.00 94.62 87 GLU A C 1
ATOM 707 O O . GLU A 1 87 ? 10.248 -1.687 -8.493 1.00 94.62 87 GLU A O 1
ATOM 712 N N . ASP A 1 88 ? 8.306 -0.603 -8.182 1.00 94.50 88 ASP A N 1
ATOM 713 C CA . ASP A 1 88 ? 8.873 0.663 -7.726 1.00 94.50 88 ASP A CA 1
ATOM 714 C C . ASP A 1 88 ? 8.754 0.857 -6.205 1.00 94.50 88 ASP A C 1
ATOM 716 O O . ASP A 1 88 ? 8.889 1.966 -5.694 1.00 94.50 88 ASP A O 1
ATOM 720 N N . GLY A 1 89 ? 8.519 -0.226 -5.454 1.00 93.19 89 GLY A N 1
ATOM 721 C CA . GLY A 1 89 ? 8.566 -0.221 -3.986 1.00 93.19 89 GLY A CA 1
ATOM 722 C C . GLY A 1 89 ? 7.261 0.156 -3.283 1.00 93.19 89 GLY A C 1
ATOM 723 O O . GLY A 1 89 ? 7.216 0.309 -2.063 1.00 93.19 89 GLY A O 1
ATOM 724 N N . GLY A 1 90 ? 6.170 0.283 -4.034 1.00 93.31 90 GLY A N 1
ATOM 725 C CA . GLY A 1 90 ? 4.828 0.372 -3.473 1.00 93.31 90 GLY A CA 1
ATOM 726 C C . GLY A 1 90 ? 4.384 -0.944 -2.828 1.00 93.31 90 GLY A C 1
ATOM 727 O O . GLY A 1 90 ? 4.900 -2.020 -3.125 1.00 93.31 90 GLY A O 1
ATOM 728 N N . LEU A 1 91 ? 3.380 -0.858 -1.955 1.00 93.19 91 LEU A N 1
ATOM 729 C CA . LEU A 1 91 ? 2.755 -2.018 -1.320 1.00 93.19 91 LEU A CA 1
ATOM 730 C C . LEU A 1 91 ? 1.265 -2.050 -1.618 1.00 93.19 91 LEU A C 1
ATOM 732 O O . LEU A 1 91 ? 0.549 -1.077 -1.363 1.00 93.19 91 LEU A O 1
ATOM 736 N N . LEU A 1 92 ? 0.807 -3.197 -2.105 1.00 93.62 92 LEU A N 1
ATOM 737 C CA . LEU A 1 92 ? -0.598 -3.486 -2.366 1.00 93.62 92 LEU A CA 1
ATOM 738 C C . LEU A 1 92 ? -1.086 -4.597 -1.440 1.00 93.62 92 LEU A C 1
ATOM 740 O O . LEU A 1 92 ? -0.306 -5.413 -0.941 1.00 93.62 92 LEU A O 1
ATOM 744 N N . PHE A 1 93 ? -2.395 -4.636 -1.214 1.00 91.88 93 PHE A N 1
ATOM 745 C CA . PHE A 1 93 ? -3.019 -5.741 -0.496 1.00 91.88 93 PHE A CA 1
ATOM 746 C C . PHE A 1 93 ? -3.003 -7.003 -1.364 1.00 91.88 93 PHE A C 1
ATOM 748 O O . PHE A 1 93 ? -3.124 -6.931 -2.588 1.00 91.88 93 PHE A O 1
ATOM 755 N N . SER A 1 94 ? -2.820 -8.165 -0.736 1.00 89.06 94 SER A N 1
ATOM 756 C CA . SER A 1 94 ? -2.890 -9.446 -1.439 1.00 89.06 94 SER A CA 1
ATOM 757 C C . SER A 1 94 ? -4.344 -9.916 -1.551 1.00 89.06 94 SER A C 1
ATOM 759 O O . SER A 1 94 ? -5.255 -9.400 -0.901 1.00 89.06 94 SER A O 1
ATOM 761 N N . TYR A 1 95 ? -4.576 -10.950 -2.356 1.00 88.94 95 TYR A N 1
ATOM 762 C CA . TYR A 1 95 ? -5.887 -11.605 -2.435 1.00 88.94 95 TYR A CA 1
ATOM 763 C C . TYR A 1 95 ? -6.283 -12.294 -1.118 1.00 88.94 95 TYR A C 1
ATOM 765 O O . TYR A 1 95 ? -7.458 -12.529 -0.860 1.00 88.94 95 TYR A O 1
ATOM 773 N N . GLU A 1 96 ? -5.300 -12.563 -0.261 1.00 88.12 96 GLU A N 1
ATOM 774 C CA . GLU A 1 96 ? -5.425 -13.345 0.971 1.00 88.12 96 GLU A CA 1
ATOM 775 C C . GLU A 1 96 ? -5.801 -12.472 2.175 1.00 88.12 96 GLU A C 1
ATOM 777 O O . GLU A 1 96 ? -5.996 -12.973 3.278 1.00 88.12 96 GLU A O 1
ATOM 782 N N . THR A 1 97 ? -5.941 -11.153 1.982 1.00 86.81 97 THR A N 1
ATOM 783 C CA . THR A 1 97 ? -6.325 -10.183 3.024 1.00 86.81 97 THR A CA 1
ATOM 784 C C . THR A 1 97 ? -7.574 -10.606 3.798 1.00 86.81 97 THR A C 1
ATOM 786 O O . THR A 1 97 ? -7.715 -10.297 4.984 1.00 86.81 97 THR A O 1
ATOM 789 N N . SER A 1 98 ? -8.453 -11.350 3.141 1.00 84.25 98 SER A N 1
ATOM 790 C CA . SER A 1 98 ? -9.712 -11.829 3.679 1.00 84.25 98 SER A CA 1
ATOM 791 C C . SER A 1 98 ? -9.658 -13.238 4.264 1.00 84.25 98 SER A C 1
ATOM 793 O O . SER A 1 98 ? -10.665 -13.710 4.774 1.00 84.25 98 SER A O 1
ATOM 795 N N . GLU A 1 99 ? -8.534 -13.934 4.232 1.00 89.19 99 GLU A N 1
ATOM 796 C CA . GLU A 1 99 ? -8.471 -15.290 4.763 1.00 89.19 99 GLU A CA 1
ATOM 797 C C . GLU A 1 99 ? -8.433 -15.295 6.290 1.00 89.19 99 GLU A C 1
ATOM 799 O O . GLU A 1 99 ? -7.804 -14.446 6.922 1.00 89.19 99 GLU A O 1
ATOM 804 N N . GLU A 1 100 ? -9.091 -16.280 6.903 1.00 88.00 100 GLU A N 1
ATOM 805 C CA . GLU A 1 100 ? -9.230 -16.364 8.361 1.00 88.00 100 GLU A CA 1
ATOM 806 C C . GLU A 1 100 ? -7.877 -16.378 9.085 1.00 88.00 100 GLU A C 1
ATOM 808 O O . GLU A 1 100 ? -7.716 -15.684 10.087 1.00 88.00 100 GLU A O 1
ATOM 813 N N . ARG A 1 101 ? -6.868 -17.057 8.519 1.00 88.94 101 ARG A N 1
ATOM 814 C CA . ARG A 1 101 ? -5.495 -17.099 9.057 1.00 88.94 101 ARG A CA 1
ATOM 815 C C . ARG A 1 101 ? -4.819 -15.726 9.159 1.00 88.94 101 ARG A C 1
ATOM 817 O O . ARG A 1 101 ? -3.893 -15.565 9.947 1.00 88.94 101 ARG A O 1
ATOM 824 N N . PHE A 1 102 ? -5.284 -14.744 8.387 1.00 89.38 102 PHE A N 1
ATOM 825 C CA . PHE A 1 102 ? -4.777 -13.373 8.390 1.00 89.38 102 PHE A CA 1
ATOM 826 C C . PHE A 1 102 ? -5.732 -12.382 9.062 1.00 89.38 102 PHE A C 1
ATOM 828 O O . PHE A 1 102 ? -5.425 -11.193 9.123 1.00 89.38 102 PHE A O 1
ATOM 835 N N . ARG A 1 103 ? -6.878 -12.831 9.586 1.00 88.19 103 ARG A N 1
ATOM 836 C CA . ARG A 1 103 ? -7.846 -11.971 10.274 1.00 88.19 103 ARG A CA 1
ATOM 837 C C . ARG A 1 103 ? -7.576 -11.955 11.773 1.00 88.19 103 ARG A C 1
ATOM 839 O O . ARG A 1 103 ? -7.767 -12.943 12.476 1.00 88.19 103 ARG A O 1
ATOM 846 N N . ARG A 1 104 ? -7.252 -10.778 12.304 1.00 86.44 104 ARG A N 1
ATOM 847 C CA . ARG A 1 104 ? -7.186 -10.536 13.748 1.00 86.44 104 ARG A CA 1
ATOM 848 C C . ARG A 1 104 ? -8.434 -9.801 14.218 1.00 86.44 104 ARG A C 1
ATOM 850 O O . ARG A 1 104 ? -8.687 -8.671 13.798 1.00 86.44 104 ARG A O 1
ATOM 857 N N . LYS A 1 105 ? -9.198 -10.419 15.120 1.00 83.94 105 LYS A N 1
ATOM 858 C CA . LYS A 1 105 ? -10.336 -9.761 15.777 1.00 83.94 105 LYS A CA 1
ATOM 859 C C . LYS A 1 105 ? -9.840 -8.614 16.660 1.00 83.94 105 LYS A C 1
ATOM 861 O O . LYS A 1 105 ? -8.842 -8.767 17.362 1.00 83.94 105 LYS A O 1
ATOM 866 N N . VAL A 1 106 ? -10.551 -7.492 16.639 1.00 86.50 106 VAL A N 1
ATOM 867 C CA . VAL A 1 106 ? -10.261 -6.315 17.470 1.00 86.50 106 VAL A CA 1
ATOM 868 C C . VAL A 1 106 ? -11.480 -5.920 18.295 1.00 86.50 106 VAL A C 1
ATOM 870 O O . VAL A 1 106 ? -12.623 -6.169 17.902 1.00 86.50 106 VAL A O 1
ATOM 873 N N . GLY A 1 107 ? -11.238 -5.335 19.465 1.00 82.81 107 GLY A N 1
ATOM 874 C CA . GLY A 1 107 ? -12.284 -4.757 20.295 1.00 82.81 107 GLY A CA 1
ATOM 875 C C . GLY A 1 107 ? -12.713 -3.394 19.759 1.00 82.81 107 GLY A C 1
ATOM 876 O O . GLY A 1 107 ? -11.891 -2.609 19.300 1.00 82.81 107 GLY A O 1
ATOM 877 N N . ASN A 1 108 ? -13.999 -3.063 19.871 1.00 85.19 108 ASN A N 1
ATOM 878 C CA . ASN A 1 108 ? -14.497 -1.755 19.428 1.00 85.19 108 ASN A CA 1
ATOM 879 C C . ASN A 1 108 ? -13.869 -0.588 20.218 1.00 85.19 108 ASN A C 1
ATOM 881 O O . ASN A 1 108 ? -13.750 0.513 19.696 1.00 85.19 108 ASN A O 1
ATOM 885 N N . SER A 1 109 ? -13.459 -0.820 21.467 1.00 87.38 109 SER A N 1
ATOM 886 C CA . SER A 1 109 ? -12.746 0.158 22.297 1.00 87.38 109 SER A CA 1
ATOM 887 C C . SER A 1 109 ? -11.248 0.245 22.001 1.00 87.38 109 SER A C 1
ATOM 889 O O . SER A 1 109 ? -10.584 1.131 22.537 1.00 87.38 109 SER A O 1
ATOM 891 N N . ASP A 1 110 ? -10.697 -0.665 21.193 1.00 82.06 110 ASP A N 1
ATOM 892 C CA . ASP A 1 110 ? -9.280 -0.624 20.853 1.00 82.06 110 ASP A CA 1
ATOM 893 C C . ASP A 1 110 ? -8.998 0.614 19.997 1.00 82.06 110 ASP A C 1
ATOM 895 O O . ASP A 1 110 ? -9.770 0.967 19.099 1.00 82.06 110 ASP A O 1
ATOM 899 N N . LYS A 1 111 ? -7.866 1.270 20.260 1.00 83.06 111 LYS A N 1
ATOM 900 C CA . LYS A 1 111 ? -7.361 2.332 19.389 1.00 83.06 111 LYS A CA 1
ATOM 901 C C . LYS A 1 111 ? -7.053 1.763 18.005 1.00 83.06 111 LYS A C 1
ATOM 903 O O . LYS A 1 111 ? -6.459 0.685 17.904 1.00 83.06 111 LYS A O 1
ATOM 908 N N . LEU A 1 112 ? -7.425 2.509 16.962 1.00 73.62 112 LEU A N 1
ATOM 909 C CA . LEU A 1 112 ? -7.094 2.168 15.574 1.00 73.62 112 LEU A CA 1
ATOM 910 C C . LEU A 1 112 ? -5.585 2.159 15.357 1.00 73.62 112 LEU A C 1
ATOM 912 O O . LEU A 1 112 ? -5.052 1.323 14.632 1.00 73.62 112 LEU A O 1
ATOM 916 N N . PHE A 1 113 ? -4.904 3.078 16.031 1.00 70.38 113 PHE A N 1
ATOM 917 C CA . PHE A 1 113 ? -3.489 3.312 15.874 1.00 70.38 113 PHE A CA 1
ATOM 918 C C . PHE A 1 113 ? -2.760 3.117 17.206 1.00 70.38 113 PHE A C 1
ATOM 920 O O . PHE A 1 113 ? -3.153 3.662 18.237 1.00 70.38 113 PHE A O 1
ATOM 927 N N . LYS A 1 114 ? -1.707 2.294 17.191 1.00 60.53 114 LYS A N 1
ATOM 928 C CA . LYS A 1 114 ? -0.886 1.954 18.362 1.00 60.53 114 LYS A CA 1
ATOM 929 C C . LYS A 1 114 ? 0.581 2.254 18.032 1.00 60.53 114 LYS A C 1
ATOM 931 O O . LYS A 1 114 ? 1.324 1.341 17.687 1.00 60.53 114 LYS A O 1
ATOM 936 N N . LEU A 1 115 ? 0.992 3.523 18.069 1.00 52.53 115 LEU A N 1
ATOM 937 C CA . LEU A 1 115 ? 2.401 3.902 17.884 1.00 52.53 115 LEU A CA 1
ATOM 938 C C . LEU A 1 115 ? 3.161 3.855 19.220 1.00 52.53 115 LEU A C 1
ATOM 940 O O . LEU A 1 115 ? 2.673 4.348 20.235 1.00 52.53 115 LEU A O 1
ATOM 944 N N . HIS A 1 116 ? 4.395 3.343 19.192 1.00 40.66 116 HIS A N 1
ATOM 945 C CA . HIS A 1 116 ? 5.451 3.799 20.098 1.00 40.66 116 HIS A CA 1
ATOM 946 C C . HIS A 1 116 ? 6.038 5.090 19.508 1.00 40.66 116 HIS A C 1
ATOM 948 O O . HIS A 1 116 ? 6.619 5.047 18.431 1.00 40.66 116 HIS A O 1
ATOM 954 N N . ARG A 1 117 ? 5.828 6.212 20.209 1.00 38.25 117 ARG A N 1
ATOM 955 C CA . ARG A 1 117 ? 6.359 7.577 19.993 1.00 38.25 117 ARG A CA 1
ATOM 956 C C . ARG A 1 117 ? 7.392 7.755 18.859 1.00 38.25 117 ARG A C 1
ATOM 958 O O . ARG A 1 117 ? 8.537 7.337 19.000 1.00 38.25 117 ARG A O 1
ATOM 965 N N . ALA A 1 118 ? 7.022 8.531 17.840 1.00 29.92 118 ALA A N 1
ATOM 966 C CA . ALA A 1 118 ? 7.927 9.403 17.082 1.00 29.92 118 ALA A CA 1
ATOM 967 C C . ALA A 1 118 ? 7.127 10.592 16.496 1.00 29.92 118 ALA A C 1
ATOM 969 O O . ALA A 1 118 ? 5.961 10.396 16.141 1.00 29.92 118 ALA A O 1
ATOM 970 N N . PRO A 1 119 ? 7.702 11.809 16.422 1.00 37.44 119 PRO A N 1
ATOM 971 C CA . PRO A 1 119 ? 7.000 13.016 15.980 1.00 37.44 119 PRO A CA 1
ATOM 972 C C . PRO A 1 119 ? 7.011 13.185 14.451 1.00 37.44 119 PRO A C 1
ATOM 974 O O . PRO A 1 119 ? 7.969 12.792 13.787 1.00 37.44 119 PRO A O 1
ATOM 977 N N . VAL A 1 120 ? 5.984 13.851 13.909 1.00 36.41 120 VAL A N 1
ATOM 978 C CA . VAL A 1 120 ? 5.965 14.439 12.555 1.00 36.41 120 VAL A CA 1
ATOM 979 C C . VAL A 1 120 ? 5.290 15.815 12.630 1.00 36.41 120 VAL A C 1
ATOM 981 O O . VAL A 1 120 ? 4.326 15.993 13.371 1.00 36.41 120 VAL A O 1
ATOM 984 N N . GLN A 1 121 ? 5.821 16.791 11.889 1.00 32.03 121 GLN A N 1
ATOM 985 C CA . GLN A 1 121 ? 5.379 18.190 11.854 1.00 32.03 121 GLN A CA 1
ATOM 986 C C . GLN A 1 121 ? 4.185 18.406 10.892 1.00 32.03 121 GLN A C 1
ATOM 988 O O . GLN A 1 121 ? 4.123 17.791 9.830 1.00 32.03 121 GLN A O 1
ATOM 993 N N . ALA A 1 122 ? 3.249 19.290 11.268 1.00 46.09 122 ALA A N 1
ATOM 994 C CA . ALA A 1 122 ? 2.052 19.715 10.515 1.00 46.09 122 ALA A CA 1
ATOM 995 C C . ALA A 1 122 ? 2.384 20.841 9.492 1.00 46.09 122 ALA A C 1
ATOM 997 O O . ALA A 1 122 ? 3.384 21.529 9.665 1.00 46.09 122 ALA A O 1
ATOM 998 N N . ALA A 1 123 ? 1.626 21.124 8.422 1.00 38.25 123 ALA A N 1
ATOM 999 C CA . ALA A 1 123 ? 0.168 21.202 8.335 1.00 38.25 123 ALA A CA 1
ATOM 1000 C C . ALA A 1 123 ? -0.370 20.983 6.904 1.00 38.25 123 ALA A C 1
ATOM 1002 O O . ALA A 1 123 ? 0.090 21.612 5.954 1.00 38.25 123 ALA A O 1
ATOM 1003 N N . VAL A 1 124 ? -1.407 20.150 6.780 1.00 47.41 124 VAL A N 1
ATOM 1004 C CA . VAL A 1 124 ? -2.296 20.084 5.607 1.00 47.41 124 VAL A CA 1
ATOM 1005 C C . VAL A 1 124 ? -3.661 20.600 6.059 1.00 47.41 124 VAL A C 1
ATOM 1007 O O . VAL A 1 124 ? -4.178 20.148 7.083 1.00 47.41 124 VAL A O 1
ATOM 1010 N N . THR A 1 125 ? -4.237 21.573 5.354 1.00 45.00 125 THR A N 1
ATOM 1011 C CA . THR A 1 125 ? -5.518 22.180 5.744 1.00 45.00 125 THR A CA 1
ATOM 1012 C C . THR A 1 125 ? -6.699 21.279 5.389 1.00 45.00 125 THR A C 1
ATOM 1014 O O . THR A 1 125 ? -6.645 20.457 4.473 1.00 45.00 125 THR A O 1
ATOM 1017 N N . LYS A 1 126 ? -7.811 21.435 6.114 1.00 38.91 126 LYS A N 1
ATOM 1018 C CA . LYS A 1 126 ? -9.063 20.709 5.854 1.00 38.91 126 LYS A CA 1
ATOM 1019 C C . LYS A 1 126 ? -9.577 20.971 4.434 1.00 38.91 126 LYS A C 1
ATOM 1021 O O . LYS A 1 126 ? -10.106 20.069 3.794 1.00 38.91 126 LYS A O 1
ATOM 1026 N N . GLU A 1 127 ? -9.381 22.186 3.941 1.00 51.06 127 GLU A N 1
ATOM 1027 C CA . GLU A 1 127 ? -9.751 22.627 2.602 1.00 51.06 127 GLU A CA 1
ATOM 1028 C C . GLU A 1 127 ? -8.860 21.961 1.545 1.00 51.06 127 GLU A C 1
ATOM 1030 O O . GLU A 1 127 ? -9.394 21.472 0.559 1.00 51.06 127 GLU A O 1
ATOM 1035 N N . GLN A 1 128 ? -7.550 21.803 1.790 1.00 48.59 128 GLN A N 1
ATOM 1036 C CA . GLN A 1 128 ? -6.657 21.008 0.931 1.00 48.59 128 GLN A CA 1
ATOM 1037 C C . GLN A 1 128 ? -7.070 19.532 0.897 1.00 48.59 128 GLN A C 1
ATOM 1039 O O . GLN A 1 128 ? -7.113 18.929 -0.169 1.00 48.59 128 GLN A O 1
ATOM 1044 N N . LEU A 1 129 ? -7.439 18.941 2.036 1.00 40.88 129 LEU A N 1
ATOM 1045 C CA . LEU A 1 129 ? -7.907 17.549 2.093 1.00 40.88 129 LEU A CA 1
ATOM 1046 C C . LEU A 1 129 ? -9.223 17.328 1.324 1.00 40.88 129 LEU A C 1
ATOM 1048 O O . LEU A 1 129 ? -9.420 16.257 0.747 1.00 40.88 129 LEU A O 1
ATOM 1052 N N . LEU A 1 130 ? -10.102 18.334 1.296 1.00 42.75 130 LEU A N 1
ATOM 1053 C CA . LEU A 1 130 ? -11.341 18.327 0.516 1.00 42.75 130 LEU A CA 1
ATOM 1054 C C . LEU A 1 130 ? -11.076 18.521 -0.989 1.00 42.75 130 LEU A C 1
ATOM 1056 O O . LEU A 1 130 ? -11.666 17.802 -1.797 1.00 42.75 130 LEU A O 1
ATOM 1060 N N . ASP A 1 131 ? -10.157 19.419 -1.354 1.00 46.59 131 ASP A N 1
ATOM 1061 C CA . ASP A 1 131 ? -9.789 19.760 -2.740 1.00 46.59 131 ASP A CA 1
ATOM 1062 C C . ASP A 1 131 ? -8.976 18.643 -3.434 1.00 46.59 131 ASP A C 1
ATOM 1064 O O . ASP A 1 131 ? -9.130 18.380 -4.626 1.00 46.59 131 ASP A O 1
ATOM 1068 N N . ILE A 1 132 ? -8.196 17.871 -2.662 1.00 45.56 132 ILE A N 1
ATOM 1069 C CA . ILE A 1 132 ? -7.465 16.663 -3.109 1.00 45.56 132 ILE A CA 1
ATOM 1070 C C . ILE A 1 132 ? -8.420 15.498 -3.481 1.00 45.56 132 ILE A C 1
ATOM 1072 O O . ILE A 1 132 ? -8.003 14.471 -4.027 1.00 45.56 132 ILE A O 1
ATOM 1076 N N . GLY A 1 133 ? -9.729 15.652 -3.264 1.00 36.62 133 GLY A N 1
ATOM 1077 C CA . GLY A 1 133 ? -10.738 14.656 -3.611 1.00 36.62 133 GLY A CA 1
ATOM 1078 C C . GLY A 1 133 ? -10.881 13.608 -2.516 1.00 36.62 133 GLY A C 1
ATOM 1079 O O . GLY A 1 133 ? -10.256 12.544 -2.539 1.00 36.62 133 GLY A O 1
ATOM 1080 N N . TRP A 1 134 ? -11.733 13.931 -1.549 1.00 46.25 134 TRP A N 1
ATOM 1081 C CA . TRP A 1 134 ? -12.081 13.063 -0.434 1.00 46.25 134 TRP A CA 1
ATOM 1082 C C . TRP A 1 134 ? -12.900 11.839 -0.890 1.00 46.25 134 TRP A C 1
ATOM 1084 O O . TRP A 1 134 ? -13.783 11.943 -1.739 1.00 46.25 134 TRP A O 1
ATOM 1094 N N . THR A 1 135 ? -12.574 10.684 -0.295 1.00 50.91 135 THR A N 1
ATOM 1095 C CA . THR A 1 135 ? -13.281 9.385 -0.317 1.00 50.91 135 THR A CA 1
ATOM 1096 C C . THR A 1 135 ? -13.704 8.859 -1.695 1.00 50.91 135 THR A C 1
ATOM 1098 O O . THR A 1 135 ? -14.827 9.055 -2.148 1.00 50.91 135 THR A O 1
ATOM 1101 N N . GLY A 1 136 ? -12.813 8.109 -2.341 1.00 52.50 136 GLY A N 1
ATOM 1102 C CA . GLY A 1 136 ? -13.129 7.385 -3.578 1.00 52.50 136 GLY A CA 1
ATOM 1103 C C . GLY A 1 136 ? -11.952 6.594 -4.136 1.00 52.50 136 GLY A C 1
ATOM 1104 O O . GLY A 1 136 ? -12.144 5.628 -4.872 1.00 52.50 136 GLY A O 1
ATOM 1105 N N . THR A 1 137 ? -10.727 6.964 -3.757 1.00 61.69 137 THR A N 1
ATOM 1106 C CA . THR A 1 137 ? -9.551 6.187 -4.133 1.00 61.69 137 THR A CA 1
ATOM 1107 C C . THR A 1 137 ? -9.520 4.900 -3.328 1.00 61.69 137 THR A C 1
ATOM 1109 O O . THR A 1 137 ? -9.431 4.909 -2.099 1.00 61.69 137 THR A O 1
ATOM 1112 N N . ARG A 1 138 ? -9.605 3.791 -4.048 1.00 79.31 138 ARG A N 1
ATOM 1113 C CA . ARG A 1 138 ? -9.358 2.462 -3.512 1.00 79.31 138 ARG A CA 1
ATOM 1114 C C . ARG A 1 138 ? -7.924 2.038 -3.771 1.00 79.31 138 ARG A C 1
ATOM 1116 O O . ARG A 1 138 ? -7.319 2.513 -4.736 1.00 79.31 138 ARG A O 1
ATOM 1123 N N . ARG A 1 139 ? -7.399 1.129 -2.954 1.00 86.31 139 ARG A N 1
ATOM 1124 C CA . ARG A 1 139 ? -6.147 0.445 -3.296 1.00 86.31 139 ARG A CA 1
ATOM 1125 C C . ARG A 1 139 ? -6.413 -0.508 -4.468 1.00 86.31 139 ARG A C 1
ATOM 1127 O O . ARG A 1 139 ? -7.467 -1.140 -4.518 1.00 86.31 139 ARG A O 1
ATOM 1134 N N . ALA A 1 140 ? -5.504 -0.551 -5.437 1.00 88.94 140 ALA A N 1
ATOM 1135 C CA . ALA A 1 140 ? -5.582 -1.494 -6.547 1.00 88.94 140 ALA A CA 1
ATOM 1136 C C . ALA A 1 140 ? -5.158 -2.899 -6.105 1.00 88.94 140 ALA A C 1
ATOM 1138 O O . ALA A 1 140 ? -4.290 -3.044 -5.237 1.00 88.94 140 ALA A O 1
ATOM 1139 N N . CYS A 1 141 ? -5.732 -3.922 -6.736 1.00 91.12 141 CYS A N 1
ATOM 1140 C CA . CYS A 1 141 ? -5.194 -5.272 -6.631 1.00 91.12 141 CYS A CA 1
ATOM 1141 C C . CYS A 1 141 ? -3.930 -5.416 -7.511 1.00 91.12 141 CYS A C 1
ATOM 1143 O O . CYS A 1 141 ? -3.683 -4.578 -8.388 1.00 91.12 141 CYS A O 1
ATOM 1145 N N . PRO A 1 142 ? -3.109 -6.464 -7.303 1.00 92.25 142 PRO A N 1
ATOM 1146 C CA . PRO A 1 142 ? -1.891 -6.672 -8.083 1.00 92.25 142 PRO A CA 1
ATOM 1147 C C . PRO A 1 142 ? -2.106 -6.691 -9.602 1.00 92.25 142 PRO A C 1
ATOM 1149 O O . PRO A 1 142 ? -1.267 -6.165 -10.328 1.00 92.25 142 PRO A O 1
ATOM 1152 N N . ASP A 1 143 ? -3.212 -7.249 -10.095 1.00 91.44 143 ASP A N 1
ATOM 1153 C CA . ASP A 1 143 ? -3.472 -7.327 -11.540 1.00 91.44 143 ASP A CA 1
ATOM 1154 C C . ASP A 1 143 ? -3.850 -5.970 -12.140 1.00 91.44 143 ASP A C 1
ATOM 1156 O O . ASP A 1 143 ? -3.295 -5.568 -13.160 1.00 91.44 143 ASP A O 1
ATOM 1160 N N . GLU A 1 144 ? -4.681 -5.193 -11.448 1.00 92.12 144 GLU A N 1
ATOM 1161 C CA . GLU A 1 144 ? -4.999 -3.821 -11.857 1.00 92.12 144 GLU A CA 1
ATOM 1162 C C . GLU A 1 144 ? -3.768 -2.923 -11.874 1.00 92.12 144 GLU A C 1
ATOM 1164 O O . GLU A 1 144 ? -3.626 -2.070 -12.749 1.00 92.12 144 GLU A O 1
ATOM 1169 N N . TYR A 1 145 ? -2.876 -3.109 -10.901 1.00 93.75 145 TYR A N 1
ATOM 1170 C CA . TYR A 1 145 ? -1.590 -2.436 -10.901 1.00 93.75 145 TYR A CA 1
ATOM 1171 C C . TYR A 1 145 ? -0.754 -2.841 -12.115 1.00 93.75 145 TYR A C 1
ATOM 1173 O O . TYR A 1 145 ? -0.232 -1.960 -12.790 1.00 93.75 145 TYR A O 1
ATOM 1181 N N . LYS A 1 146 ? -0.639 -4.139 -12.426 1.00 92.69 146 LYS A N 1
ATOM 1182 C CA . LYS A 1 146 ? 0.147 -4.618 -13.576 1.00 92.69 146 LYS A CA 1
ATOM 1183 C C . LYS A 1 146 ? -0.359 -4.036 -14.892 1.00 92.69 146 LYS A C 1
ATOM 1185 O O . LYS A 1 146 ? 0.451 -3.600 -15.711 1.00 92.69 146 LYS A O 1
ATOM 1190 N N . ASP A 1 147 ? -1.674 -4.014 -15.083 1.00 92.44 147 ASP A N 1
ATOM 1191 C CA . ASP A 1 147 ? -2.284 -3.475 -16.295 1.00 92.44 147 ASP A CA 1
ATOM 1192 C C . ASP A 1 147 ? -2.087 -1.962 -16.391 1.00 92.44 147 ASP A C 1
ATOM 1194 O O . ASP A 1 147 ? -1.576 -1.469 -17.398 1.00 92.44 147 ASP A O 1
ATOM 1198 N N . PHE A 1 148 ? -2.366 -1.228 -15.311 1.00 93.69 148 PHE A N 1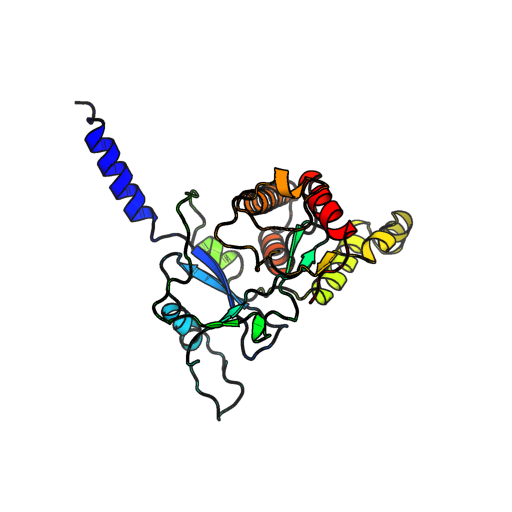
ATOM 1199 C CA . PHE A 1 148 ? -2.142 0.215 -15.278 1.00 93.69 148 PHE A CA 1
ATOM 1200 C C . PHE A 1 148 ? -0.666 0.582 -15.482 1.00 93.69 148 PHE A C 1
ATOM 1202 O O . PHE A 1 148 ? -0.352 1.493 -16.245 1.00 93.69 148 PHE A O 1
ATOM 1209 N N . TYR A 1 149 ? 0.252 -0.126 -14.822 1.00 93.69 149 TYR A N 1
ATOM 1210 C CA . TYR A 1 149 ? 1.688 0.126 -14.903 1.00 93.69 149 TYR A CA 1
ATOM 1211 C C . TYR A 1 149 ? 2.223 -0.092 -16.318 1.00 93.69 149 TYR A C 1
ATOM 1213 O O . TYR A 1 149 ? 3.022 0.706 -16.811 1.00 93.69 149 TYR A O 1
ATOM 1221 N N . ARG A 1 150 ? 1.751 -1.146 -16.996 1.00 91.81 150 ARG A N 1
ATOM 1222 C CA . ARG A 1 150 ? 2.076 -1.412 -18.399 1.00 91.81 150 ARG A CA 1
ATOM 1223 C C . ARG A 1 150 ? 1.692 -0.230 -19.279 1.00 91.81 150 ARG A C 1
ATOM 1225 O O . ARG A 1 150 ? 2.550 0.297 -19.987 1.00 91.81 150 ARG A O 1
ATOM 1232 N N . ASP A 1 151 ? 0.440 0.204 -19.205 1.00 92.62 151 ASP A N 1
ATOM 1233 C CA . ASP A 1 151 ? -0.063 1.306 -20.027 1.00 92.62 151 ASP A CA 1
ATOM 1234 C C . ASP A 1 151 ? 0.652 2.622 -19.703 1.00 92.62 151 ASP 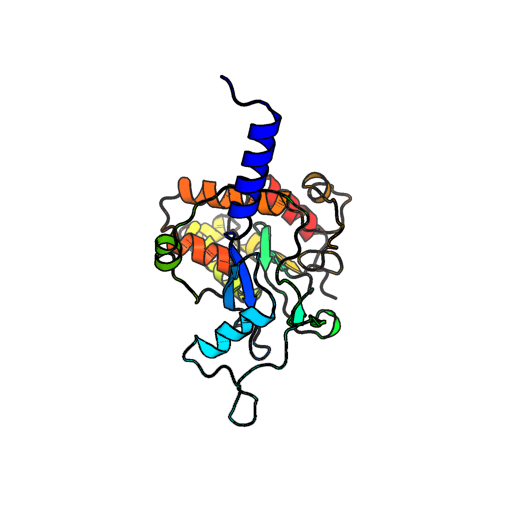A C 1
ATOM 1236 O O . ASP A 1 151 ? 1.048 3.363 -20.607 1.00 92.62 151 ASP A O 1
ATOM 1240 N N . TYR A 1 152 ? 0.888 2.876 -18.413 1.00 92.00 152 TYR A N 1
ATOM 1241 C CA . TYR A 1 152 ? 1.623 4.037 -17.924 1.00 92.00 152 TYR A CA 1
ATOM 1242 C C . TYR A 1 152 ? 3.041 4.091 -18.509 1.00 92.00 152 TYR A C 1
ATOM 1244 O O . TYR A 1 152 ? 3.408 5.088 -19.133 1.00 92.00 152 TYR A O 1
ATOM 1252 N N . LYS A 1 153 ? 3.820 3.005 -18.397 1.00 91.38 153 LYS A N 1
ATOM 1253 C CA . LYS A 1 153 ? 5.200 2.951 -18.905 1.00 91.38 153 LYS A CA 1
ATOM 1254 C C . LYS A 1 153 ? 5.278 2.972 -20.427 1.00 91.38 153 LYS A C 1
ATOM 1256 O O . LYS A 1 153 ? 6.188 3.594 -20.970 1.00 91.38 153 LYS A O 1
ATOM 1261 N N . ILE A 1 154 ? 4.333 2.351 -21.133 1.00 91.88 154 ILE A N 1
ATOM 1262 C CA . ILE A 1 154 ? 4.264 2.440 -22.600 1.00 91.88 154 ILE A CA 1
ATOM 1263 C C . ILE A 1 154 ? 4.026 3.890 -23.034 1.00 91.88 154 ILE A C 1
ATOM 1265 O O . ILE A 1 154 ? 4.701 4.384 -23.941 1.00 91.88 154 ILE A O 1
ATOM 1269 N N . LYS A 1 155 ? 3.092 4.587 -22.378 1.00 92.31 155 LYS A N 1
ATOM 1270 C CA . LYS A 1 155 ? 2.799 5.994 -22.667 1.00 92.31 155 LYS A CA 1
ATOM 1271 C C . LYS A 1 155 ? 3.999 6.894 -22.370 1.00 92.31 155 LYS A C 1
ATOM 1273 O O . LYS A 1 155 ? 4.296 7.770 -23.176 1.00 92.31 155 LYS A O 1
ATOM 1278 N N . GLU A 1 156 ? 4.703 6.643 -21.269 1.00 89.88 156 GLU A N 1
ATOM 1279 C CA . GLU A 1 156 ? 5.912 7.377 -20.876 1.00 89.88 156 GLU A CA 1
ATOM 1280 C C . GLU A 1 156 ? 7.016 7.306 -21.946 1.00 89.88 156 GLU A C 1
ATOM 1282 O O . GLU A 1 156 ? 7.681 8.300 -22.217 1.00 89.88 156 GLU A O 1
ATOM 1287 N N . HIS A 1 157 ? 7.153 6.167 -22.632 1.00 90.75 157 HIS A N 1
ATOM 1288 C CA . HIS A 1 157 ? 8.127 5.996 -23.716 1.00 90.75 157 HIS A CA 1
ATOM 1289 C C . HIS A 1 157 ? 7.651 6.554 -25.071 1.00 90.75 157 HIS A C 1
ATOM 1291 O O . HIS A 1 157 ? 8.366 6.442 -26.061 1.00 90.75 157 HIS A O 1
ATOM 1297 N N . GLY A 1 158 ? 6.460 7.155 -25.156 1.00 91.44 158 GLY A N 1
ATOM 1298 C CA . GLY A 1 158 ? 5.911 7.680 -26.412 1.00 91.44 158 GLY A CA 1
ATOM 1299 C C . GLY A 1 158 ? 5.152 6.645 -27.251 1.00 91.44 158 GLY A C 1
ATOM 1300 O O . GLY A 1 158 ? 4.927 6.862 -28.441 1.00 91.44 158 GLY A O 1
ATOM 1301 N N . GLY A 1 159 ? 4.738 5.526 -26.649 1.00 91.88 159 GLY A N 1
ATOM 1302 C CA . GLY A 1 159 ? 3.887 4.512 -27.270 1.00 91.88 159 GLY A CA 1
ATOM 1303 C C . GLY A 1 159 ? 4.535 3.132 -27.388 1.00 91.88 159 GLY A C 1
ATOM 1304 O O . GLY A 1 159 ? 5.651 2.882 -26.936 1.00 91.88 159 GLY A O 1
ATOM 1305 N N . MET A 1 160 ? 3.802 2.207 -28.014 1.00 90.19 160 MET A N 1
ATOM 1306 C CA . MET A 1 160 ? 4.145 0.779 -28.071 1.00 90.19 160 MET A CA 1
ATOM 1307 C C . MET A 1 160 ? 5.506 0.508 -28.735 1.00 90.19 160 MET A C 1
ATOM 1309 O O . MET A 1 160 ? 6.304 -0.276 -28.224 1.00 90.19 160 MET A O 1
ATOM 1313 N N . ILE A 1 161 ? 5.777 1.158 -29.873 1.00 89.44 161 ILE A N 1
ATOM 1314 C CA . ILE A 1 161 ? 6.980 0.901 -30.679 1.00 89.44 161 ILE A CA 1
ATOM 1315 C C . ILE A 1 161 ? 8.254 1.374 -29.952 1.00 89.44 161 ILE A C 1
ATOM 1317 O O . ILE A 1 161 ? 9.163 0.554 -29.795 1.00 89.44 161 ILE A O 1
ATOM 1321 N N . PRO A 1 162 ? 8.335 2.622 -29.442 1.00 91.50 162 PRO A N 1
ATOM 1322 C CA . PRO A 1 162 ? 9.485 3.047 -28.643 1.00 91.50 162 PRO A CA 1
ATOM 1323 C C . PRO A 1 162 ? 9.691 2.215 -27.371 1.00 91.50 162 PRO A C 1
ATOM 1325 O O . PRO A 1 162 ? 10.819 1.839 -27.062 1.00 91.50 162 PRO A O 1
ATOM 1328 N N . ALA A 1 163 ? 8.612 1.859 -26.661 1.00 90.19 163 ALA A N 1
ATOM 1329 C CA . ALA A 1 163 ? 8.698 1.023 -25.461 1.00 90.19 163 ALA A CA 1
ATOM 1330 C C . ALA A 1 163 ? 9.303 -0.361 -25.764 1.00 90.19 163 ALA A C 1
ATOM 1332 O O . ALA A 1 163 ? 10.070 -0.903 -24.966 1.00 90.19 163 ALA A O 1
ATOM 1333 N N . HIS A 1 164 ? 8.995 -0.924 -26.937 1.00 87.69 164 HIS A N 1
ATOM 1334 C CA . HIS A 1 164 ? 9.567 -2.193 -27.381 1.00 87.69 164 HIS A CA 1
ATOM 1335 C C . HIS A 1 164 ? 11.059 -2.067 -27.681 1.00 87.69 164 HIS A C 1
ATOM 1337 O O . HIS A 1 164 ? 11.849 -2.891 -27.225 1.00 87.69 164 HIS A O 1
ATOM 1343 N N . GLN A 1 165 ? 11.460 -1.009 -28.390 1.00 88.38 165 GLN A N 1
ATOM 1344 C CA . GLN A 1 165 ? 12.871 -0.726 -28.666 1.00 88.38 165 GLN A CA 1
ATOM 1345 C C . GLN A 1 165 ? 13.682 -0.485 -27.383 1.00 88.38 165 GLN A C 1
ATOM 1347 O O . GLN A 1 165 ? 14.849 -0.860 -27.321 1.00 88.38 165 GLN A O 1
ATOM 1352 N N . ALA A 1 166 ? 13.056 0.076 -26.346 1.00 86.44 166 ALA A N 1
ATOM 1353 C CA . ALA A 1 166 ? 13.660 0.306 -25.036 1.00 86.44 166 ALA A CA 1
ATOM 1354 C C . ALA A 1 166 ? 13.676 -0.937 -24.114 1.00 86.44 166 ALA A C 1
ATOM 1356 O O . ALA A 1 166 ? 14.122 -0.844 -22.971 1.00 86.44 166 ALA A O 1
ATOM 1357 N N . GLY A 1 167 ? 13.186 -2.099 -24.569 1.00 85.12 167 GLY A N 1
ATOM 1358 C CA . GLY A 1 167 ? 13.187 -3.339 -23.778 1.00 85.12 167 GLY A CA 1
ATOM 1359 C C . GLY A 1 167 ? 12.230 -3.328 -22.578 1.00 85.12 167 GLY A C 1
ATOM 1360 O O . GLY A 1 167 ? 12.361 -4.144 -21.666 1.00 85.12 167 GLY A O 1
ATOM 1361 N N . VAL A 1 168 ? 11.246 -2.420 -22.560 1.00 84.75 168 VAL A N 1
ATOM 1362 C CA . VAL A 1 168 ? 10.310 -2.249 -21.433 1.00 84.75 168 VAL A CA 1
ATOM 1363 C C . VAL A 1 168 ? 9.526 -3.538 -21.169 1.00 84.75 168 VAL A C 1
ATOM 1365 O O . VAL A 1 168 ? 9.311 -3.907 -20.017 1.00 84.75 168 VAL A O 1
ATOM 1368 N N . PHE A 1 169 ? 9.170 -4.285 -22.218 1.00 82.06 169 PHE A N 1
ATOM 1369 C CA . PHE A 1 169 ? 8.366 -5.509 -22.113 1.00 82.06 169 PHE A CA 1
ATOM 1370 C C . PHE A 1 169 ? 9.017 -6.635 -21.316 1.00 82.06 169 PHE A C 1
ATOM 1372 O O . PHE A 1 169 ? 8.293 -7.426 -20.714 1.00 82.06 169 PHE A O 1
ATOM 1379 N N . ASP A 1 170 ? 10.346 -6.700 -21.249 1.00 81.38 170 ASP A N 1
ATOM 1380 C CA . ASP A 1 170 ? 11.010 -7.695 -20.408 1.00 81.38 170 ASP A CA 1
ATOM 1381 C C . ASP A 1 170 ? 10.830 -7.384 -18.922 1.00 81.38 170 ASP A C 1
ATOM 1383 O O . ASP A 1 170 ? 10.593 -8.296 -18.130 1.00 81.38 170 ASP A O 1
ATOM 1387 N N . LYS A 1 171 ? 10.835 -6.096 -18.550 1.00 76.56 171 LYS A N 1
ATOM 1388 C CA . LYS A 1 171 ? 10.510 -5.656 -17.185 1.00 76.56 171 LYS A CA 1
ATOM 1389 C C . LYS A 1 171 ? 9.028 -5.861 -16.865 1.00 76.56 171 LYS A C 1
ATOM 1391 O O . LYS A 1 171 ? 8.693 -6.309 -15.773 1.00 76.56 171 LYS A O 1
ATOM 1396 N N . LEU A 1 172 ? 8.143 -5.630 -17.840 1.00 82.00 172 LEU A N 1
ATOM 1397 C CA . LEU A 1 172 ? 6.690 -5.789 -17.686 1.00 82.00 172 LEU A CA 1
ATOM 1398 C C . LEU A 1 172 ? 6.229 -7.236 -17.428 1.00 82.00 172 LEU A C 1
ATOM 1400 O O . LEU A 1 172 ? 5.069 -7.441 -17.069 1.00 82.00 172 LEU A O 1
ATOM 1404 N N . LYS A 1 173 ? 7.100 -8.239 -17.605 1.00 81.81 173 LYS A N 1
ATOM 1405 C CA . LYS A 1 173 ? 6.789 -9.642 -17.282 1.00 81.81 173 LYS A CA 1
ATOM 1406 C C . LYS A 1 173 ? 6.634 -9.864 -15.778 1.00 81.81 173 LYS A C 1
ATOM 1408 O O . LYS A 1 173 ? 5.753 -10.609 -15.368 1.00 81.81 173 LYS A O 1
ATOM 1413 N N . ASN A 1 174 ? 7.461 -9.195 -14.971 1.00 85.81 174 ASN A N 1
ATOM 1414 C CA . ASN A 1 174 ? 7.550 -9.402 -13.527 1.00 85.81 174 ASN A CA 1
ATOM 1415 C C . ASN A 1 174 ? 7.504 -8.052 -12.806 1.00 85.81 174 ASN A C 1
ATOM 1417 O O . ASN A 1 174 ? 8.548 -7.530 -12.431 1.00 85.81 174 ASN A O 1
ATOM 1421 N N . LEU A 1 175 ? 6.309 -7.497 -12.604 1.00 92.19 175 LEU A N 1
ATOM 1422 C CA . LEU A 1 175 ? 6.093 -6.154 -12.038 1.00 92.19 175 LEU A CA 1
ATOM 1423 C C . LEU A 1 175 ? 6.015 -6.119 -10.503 1.00 92.19 175 LEU A C 1
ATOM 1425 O O . LEU A 1 175 ? 5.322 -5.294 -9.912 1.00 92.19 175 LEU A O 1
ATOM 1429 N N . GLY A 1 176 ? 6.642 -7.073 -9.832 1.00 93.44 176 GLY A N 1
ATOM 1430 C CA . GLY A 1 176 ? 6.601 -7.181 -8.379 1.00 93.44 176 GLY A CA 1
ATOM 1431 C C . GLY A 1 176 ? 6.609 -8.625 -7.912 1.00 93.44 176 GLY A C 1
ATOM 1432 O O . GLY A 1 176 ? 6.978 -9.519 -8.675 1.00 93.44 176 GLY A O 1
ATOM 1433 N N . VAL A 1 177 ? 6.257 -8.823 -6.644 1.00 95.50 177 VAL A N 1
ATOM 1434 C CA . VAL A 1 177 ? 6.353 -10.115 -5.960 1.00 95.50 177 VAL A CA 1
ATOM 1435 C C . VAL A 1 177 ? 5.371 -10.201 -4.789 1.00 95.50 177 VAL A C 1
ATOM 1437 O O . VAL A 1 177 ? 5.176 -9.233 -4.047 1.00 95.50 177 VAL A O 1
ATOM 1440 N N . PHE A 1 178 ? 4.750 -11.366 -4.608 1.00 95.94 178 PHE A N 1
ATOM 1441 C CA . PHE A 1 178 ? 3.947 -11.667 -3.425 1.00 95.94 178 PHE A CA 1
ATOM 1442 C C . PHE A 1 178 ? 4.844 -11.912 -2.216 1.00 95.94 178 PHE A C 1
ATOM 1444 O O . PHE A 1 178 ? 5.776 -12.718 -2.261 1.00 95.94 178 PHE A O 1
ATOM 1451 N N . LEU A 1 179 ? 4.530 -11.222 -1.123 1.00 96.12 179 LEU A N 1
ATOM 1452 C CA . LEU A 1 179 ? 5.260 -11.319 0.134 1.00 96.12 179 LEU A CA 1
ATOM 1453 C C . LEU A 1 179 ? 4.729 -12.482 0.986 1.00 96.12 179 LEU A C 1
ATOM 1455 O O . LEU A 1 179 ? 3.566 -12.869 0.867 1.00 96.12 179 LEU A O 1
ATOM 1459 N N . GLY A 1 180 ? 5.583 -13.026 1.852 1.00 94.50 180 GLY A N 1
ATOM 1460 C CA . GLY A 1 180 ? 5.274 -14.144 2.742 1.00 94.50 180 GLY A CA 1
ATOM 1461 C C . GLY A 1 180 ? 5.184 -13.763 4.222 1.00 94.50 180 GLY A C 1
ATOM 1462 O O . GLY A 1 180 ? 5.206 -12.595 4.613 1.00 94.50 180 GLY A O 1
ATOM 1463 N N . LEU A 1 181 ? 5.073 -14.770 5.090 1.00 93.06 181 LEU A N 1
ATOM 1464 C CA . LEU A 1 181 ? 4.953 -14.563 6.538 1.00 93.06 181 LEU A CA 1
ATOM 1465 C C . LEU A 1 181 ? 6.158 -13.810 7.131 1.00 93.06 181 LEU A C 1
ATOM 1467 O O . LEU A 1 181 ? 7.324 -14.167 6.927 1.00 93.06 181 LEU A O 1
ATOM 1471 N N . GLY A 1 182 ? 5.863 -12.806 7.952 1.00 91.69 182 GLY A N 1
ATOM 1472 C CA . GLY A 1 182 ? 6.826 -11.885 8.550 1.00 91.69 182 GLY A CA 1
ATOM 1473 C C . GLY A 1 182 ? 7.290 -10.764 7.617 1.00 91.69 182 GLY A C 1
ATOM 1474 O O . GLY A 1 182 ? 8.205 -10.034 7.986 1.00 91.69 182 GLY A O 1
ATOM 1475 N N . GLU A 1 183 ? 6.690 -10.627 6.434 1.00 94.44 183 GLU A N 1
ATOM 1476 C CA . GLU A 1 183 ? 7.005 -9.584 5.457 1.00 94.44 183 GLU A CA 1
ATOM 1477 C C . GLU A 1 183 ? 5.833 -8.624 5.249 1.00 94.44 183 GLU A C 1
ATOM 1479 O O . GLU A 1 183 ? 4.683 -8.936 5.567 1.00 94.44 183 GLU A O 1
ATOM 1484 N N . GLY A 1 184 ? 6.115 -7.449 4.682 1.00 93.94 184 GLY A N 1
ATOM 1485 C CA . GLY A 1 184 ? 5.081 -6.483 4.314 1.00 93.94 184 GLY A CA 1
ATOM 1486 C C . GLY A 1 184 ? 4.165 -6.161 5.496 1.00 93.94 184 GLY A C 1
ATOM 1487 O O . GLY A 1 184 ? 4.637 -5.962 6.619 1.00 93.94 184 GLY A O 1
ATOM 1488 N N . PHE A 1 185 ? 2.849 -6.157 5.290 1.00 92.12 185 PHE A N 1
ATOM 1489 C CA . PHE A 1 185 ? 1.896 -5.863 6.371 1.00 92.12 185 PHE A CA 1
ATOM 1490 C C . PHE A 1 185 ? 1.850 -6.938 7.476 1.00 92.12 185 PHE A C 1
ATOM 1492 O O . PHE A 1 185 ? 1.225 -6.716 8.512 1.00 92.12 185 PHE A O 1
ATOM 1499 N N . ASN A 1 186 ? 2.528 -8.078 7.293 1.00 93.44 186 ASN A N 1
ATOM 1500 C CA . ASN A 1 186 ? 2.718 -9.109 8.314 1.00 93.44 186 ASN A CA 1
ATOM 1501 C C . ASN A 1 186 ? 4.000 -8.916 9.149 1.00 93.44 186 ASN A C 1
ATOM 1503 O O . ASN A 1 186 ? 4.312 -9.749 10.000 1.00 93.44 186 ASN A O 1
ATOM 1507 N N . THR A 1 187 ? 4.754 -7.837 8.925 1.00 91.38 187 THR A N 1
ATOM 1508 C CA . THR A 1 187 ? 5.973 -7.545 9.692 1.00 91.38 187 THR A CA 1
ATOM 1509 C C . THR A 1 187 ? 5.661 -7.412 11.196 1.00 91.38 187 THR A C 1
ATOM 1511 O O . THR A 1 187 ? 4.731 -6.682 11.555 1.00 91.38 187 THR A O 1
ATOM 1514 N N . PRO A 1 188 ? 6.423 -8.071 12.094 1.00 83.12 188 PRO A N 1
ATOM 1515 C CA . PRO A 1 188 ? 6.243 -7.939 13.541 1.00 83.12 188 PRO A CA 1
ATOM 1516 C C . PRO A 1 188 ? 6.372 -6.490 14.036 1.00 83.12 188 PRO A C 1
ATOM 1518 O O . PRO A 1 188 ? 7.218 -5.733 13.566 1.00 83.12 188 PRO A O 1
ATOM 1521 N N . LEU A 1 189 ? 5.546 -6.103 15.015 1.00 72.31 189 LEU A N 1
ATOM 1522 C CA . LEU A 1 189 ? 5.511 -4.731 15.553 1.00 72.31 189 LEU A CA 1
ATOM 1523 C C . LEU A 1 189 ? 6.772 -4.344 16.340 1.00 72.31 189 LEU A C 1
ATOM 1525 O O . LEU A 1 189 ? 7.072 -3.162 16.477 1.00 72.31 189 LEU A O 1
ATOM 1529 N N . ASP A 1 190 ? 7.479 -5.326 16.887 1.00 73.12 190 ASP A N 1
ATOM 1530 C CA . ASP A 1 190 ? 8.728 -5.174 17.634 1.00 73.12 190 ASP A CA 1
ATOM 1531 C C . ASP A 1 190 ? 9.970 -5.162 16.730 1.00 73.12 190 ASP A C 1
ATOM 1533 O O . ASP A 1 190 ? 11.096 -5.038 17.221 1.00 73.12 190 ASP A O 1
ATOM 1537 N N . ASN A 1 191 ? 9.779 -5.263 15.411 1.00 72.88 191 ASN A N 1
ATOM 1538 C CA . ASN A 1 191 ? 10.866 -5.251 14.451 1.00 72.88 191 ASN A CA 1
ATOM 1539 C C . ASN A 1 191 ? 11.648 -3.927 14.500 1.00 72.88 191 ASN A C 1
ATOM 1541 O O . ASN A 1 191 ? 11.085 -2.839 14.380 1.00 72.88 191 ASN A O 1
ATOM 1545 N N . LYS A 1 192 ? 12.974 -4.036 14.624 1.00 78.44 192 LYS A N 1
ATOM 1546 C CA . LYS A 1 192 ? 13.916 -2.902 14.629 1.00 78.44 192 LYS A CA 1
ATOM 1547 C C . LYS A 1 192 ? 14.694 -2.766 13.319 1.00 78.44 192 LYS A C 1
ATOM 1549 O O . LYS A 1 192 ? 15.715 -2.083 13.295 1.00 78.44 192 LYS A O 1
ATOM 1554 N N . SER A 1 193 ? 14.226 -3.424 12.256 1.00 83.81 193 SER A N 1
ATOM 1555 C CA . SER A 1 193 ? 14.812 -3.339 10.919 1.00 83.81 193 SER A CA 1
ATOM 1556 C C . SER A 1 193 ? 14.965 -1.892 10.452 1.00 83.81 193 SER A C 1
ATOM 1558 O O . SER A 1 193 ? 14.147 -1.013 10.728 1.00 83.81 193 SER A O 1
ATOM 1560 N N . THR A 1 194 ? 16.028 -1.675 9.700 1.00 88.50 194 THR A N 1
ATOM 1561 C CA . THR A 1 194 ? 16.419 -0.431 9.058 1.00 88.50 194 THR A CA 1
ATOM 1562 C C . THR A 1 194 ? 16.544 -0.642 7.551 1.00 88.50 194 THR A C 1
ATOM 1564 O O . THR A 1 194 ? 16.499 -1.764 7.043 1.00 88.50 194 THR A O 1
ATOM 1567 N N . ILE A 1 195 ? 16.774 0.439 6.805 1.00 86.88 195 ILE A N 1
ATOM 1568 C CA . ILE A 1 195 ? 17.077 0.345 5.367 1.00 86.88 195 ILE A CA 1
ATOM 1569 C C . ILE A 1 195 ? 18.317 -0.522 5.095 1.00 86.88 195 ILE A C 1
ATOM 1571 O O . ILE A 1 195 ? 18.373 -1.195 4.069 1.00 86.88 195 ILE A O 1
ATOM 1575 N N . LYS A 1 196 ? 19.304 -0.545 6.004 1.00 90.62 196 LYS A N 1
ATOM 1576 C CA . LYS A 1 196 ? 20.518 -1.360 5.827 1.00 90.62 196 LYS A CA 1
ATOM 1577 C C . LYS A 1 196 ? 20.194 -2.848 5.772 1.00 90.62 196 LYS A C 1
ATOM 1579 O O . LYS A 1 196 ? 20.767 -3.556 4.952 1.00 90.62 196 LYS A O 1
ATOM 1584 N N . ASP A 1 197 ? 19.244 -3.289 6.589 1.00 91.00 197 ASP A N 1
ATOM 1585 C CA . ASP A 1 197 ? 18.800 -4.680 6.598 1.00 91.00 197 ASP A CA 1
ATOM 1586 C C . ASP A 1 197 ? 18.104 -5.026 5.276 1.00 91.00 197 ASP A C 1
ATOM 1588 O O . ASP A 1 197 ? 18.359 -6.076 4.702 1.00 91.00 197 ASP A O 1
ATOM 1592 N N . LEU A 1 198 ? 17.295 -4.116 4.721 1.00 91.69 198 LEU A N 1
ATOM 1593 C CA . LEU A 1 198 ? 16.642 -4.301 3.414 1.00 91.69 198 LEU A CA 1
ATOM 1594 C C . LEU A 1 198 ? 17.619 -4.305 2.224 1.00 91.69 198 LEU A C 1
ATOM 1596 O O . LEU A 1 198 ? 17.324 -4.895 1.186 1.00 91.69 198 LEU A O 1
ATOM 1600 N N . LEU A 1 199 ? 18.771 -3.648 2.360 1.00 92.56 199 LEU A N 1
ATOM 1601 C CA . LEU A 1 199 ? 19.827 -3.632 1.345 1.00 92.56 199 LEU A CA 1
ATOM 1602 C C . LEU A 1 199 ? 20.786 -4.823 1.450 1.00 92.56 199 LEU A C 1
ATOM 1604 O O . LEU A 1 199 ? 21.521 -5.077 0.497 1.00 92.56 199 LEU A O 1
ATOM 1608 N N . SER A 1 200 ? 20.791 -5.538 2.577 1.00 90.56 200 SER A N 1
ATOM 1609 C CA . SER A 1 200 ? 21.645 -6.708 2.772 1.00 90.56 200 SER A CA 1
ATOM 1610 C C . SER A 1 200 ? 21.226 -7.848 1.845 1.00 90.56 200 SER A C 1
ATOM 1612 O O . SER A 1 200 ? 20.059 -8.234 1.816 1.00 90.56 200 SER A O 1
ATOM 1614 N N . GLU A 1 201 ? 22.183 -8.426 1.117 1.00 84.31 201 GLU A N 1
ATOM 1615 C CA . GLU A 1 201 ? 21.935 -9.597 0.266 1.00 84.31 201 GLU A CA 1
ATOM 1616 C C . GLU A 1 201 ? 21.551 -10.834 1.087 1.00 84.31 201 GLU A C 1
ATOM 1618 O O . GLU A 1 201 ? 20.812 -11.686 0.601 1.00 84.31 201 GLU A O 1
ATOM 1623 N N . GLU A 1 202 ? 21.981 -10.903 2.349 1.00 84.62 202 GLU A N 1
ATOM 1624 C CA . GLU A 1 202 ? 21.635 -11.985 3.276 1.00 84.62 202 GLU A CA 1
ATOM 1625 C C . GLU A 1 202 ? 20.192 -11.882 3.783 1.00 84.62 202 GLU A C 1
ATOM 1627 O O . GLU A 1 202 ? 19.622 -12.878 4.2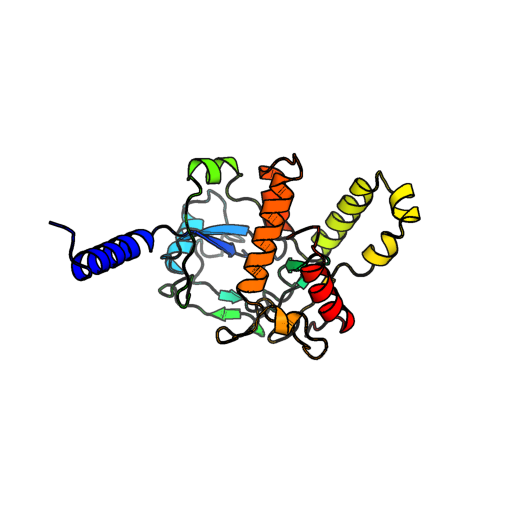26 1.00 84.62 202 GLU A O 1
ATOM 1632 N N . ASN A 1 203 ? 19.569 -10.700 3.706 1.00 85.56 203 ASN A N 1
ATOM 1633 C CA . ASN A 1 203 ? 18.214 -10.522 4.201 1.00 85.56 203 ASN A CA 1
ATOM 1634 C C . ASN A 1 203 ? 17.187 -11.138 3.248 1.00 85.56 203 ASN A C 1
ATOM 1636 O O . ASN A 1 203 ? 17.019 -10.723 2.099 1.00 85.56 203 ASN A O 1
ATOM 1640 N N . GLU A 1 204 ? 16.463 -12.121 3.770 1.00 87.31 204 GLU A N 1
ATOM 1641 C CA . GLU A 1 204 ? 15.461 -12.868 3.019 1.00 87.31 204 GLU A CA 1
ATOM 1642 C C . GLU A 1 204 ? 14.095 -12.219 2.979 1.00 87.31 204 GLU A C 1
ATOM 1644 O O . GLU A 1 204 ? 13.284 -12.552 2.114 1.00 87.31 204 GLU A O 1
ATOM 1649 N N . LYS A 1 205 ? 13.848 -11.295 3.906 1.00 91.88 205 LYS A N 1
ATOM 1650 C CA . LYS A 1 205 ? 12.520 -10.773 4.172 1.00 91.88 205 LYS A CA 1
ATOM 1651 C C . LYS A 1 205 ? 12.449 -9.281 3.929 1.00 91.88 205 LYS A C 1
ATOM 1653 O O . LYS A 1 205 ? 13.234 -8.486 4.445 1.00 91.88 205 LYS A O 1
ATOM 1658 N N . PHE A 1 206 ? 11.420 -8.884 3.202 1.00 94.81 206 PHE A N 1
ATOM 1659 C CA . PHE A 1 206 ? 11.017 -7.501 3.088 1.00 94.81 206 PHE A CA 1
ATOM 1660 C C . PHE A 1 206 ? 10.222 -7.096 4.330 1.00 94.81 206 PHE A C 1
ATOM 1662 O O . PHE A 1 206 ? 8.992 -7.181 4.381 1.00 94.81 206 PHE A O 1
ATOM 1669 N N . THR A 1 207 ? 10.940 -6.686 5.369 1.00 93.94 207 THR A N 1
ATOM 1670 C CA . THR A 1 207 ? 10.320 -6.237 6.611 1.00 93.94 207 THR A CA 1
ATOM 1671 C C . THR A 1 207 ? 10.061 -4.736 6.589 1.00 93.94 207 THR A C 1
ATOM 1673 O O . THR A 1 207 ? 10.984 -3.943 6.389 1.00 93.94 207 THR A O 1
ATOM 1676 N N . LEU A 1 208 ? 8.820 -4.330 6.851 1.00 89.12 208 LEU A N 1
ATOM 1677 C CA . LEU A 1 208 ? 8.460 -2.917 6.913 1.00 89.12 208 LEU A CA 1
ATOM 1678 C C . LEU A 1 208 ? 9.130 -2.220 8.090 1.00 89.12 208 LEU A C 1
ATOM 1680 O O . LEU A 1 208 ? 9.147 -2.724 9.212 1.00 89.12 208 LEU A O 1
ATOM 1684 N N . ASN A 1 209 ? 9.628 -1.018 7.825 1.00 85.62 209 ASN A N 1
ATOM 1685 C CA . ASN A 1 209 ? 10.159 -0.125 8.837 1.00 85.62 209 ASN A CA 1
ATOM 1686 C C . ASN A 1 209 ? 9.862 1.335 8.470 1.00 85.62 209 ASN A C 1
ATOM 1688 O O . ASN A 1 209 ? 9.608 1.669 7.310 1.00 85.62 209 ASN A O 1
ATOM 1692 N N . TYR A 1 210 ? 9.892 2.214 9.473 1.00 80.81 210 TYR A N 1
ATOM 1693 C CA . TYR A 1 210 ? 9.576 3.635 9.295 1.00 80.81 210 TYR A CA 1
ATOM 1694 C C . TYR A 1 210 ? 10.511 4.339 8.312 1.00 80.81 210 TYR A C 1
ATOM 1696 O O . TYR A 1 210 ? 10.068 5.229 7.591 1.00 80.81 210 TYR A O 1
ATOM 1704 N N . GLN A 1 211 ? 11.783 3.936 8.252 1.00 82.94 211 GLN A N 1
ATOM 1705 C CA . GLN A 1 211 ? 12.757 4.564 7.361 1.00 82.94 211 GLN A CA 1
ATOM 1706 C C . GLN A 1 211 ? 12.402 4.319 5.889 1.00 82.94 211 GLN A C 1
ATOM 1708 O O . GLN A 1 211 ? 12.504 5.233 5.077 1.00 82.94 211 GLN A O 1
ATOM 1713 N N . TYR A 1 212 ? 11.925 3.118 5.555 1.00 89.88 212 TYR A N 1
ATOM 1714 C CA . TYR A 1 212 ? 11.461 2.804 4.207 1.00 89.88 212 TYR A CA 1
ATOM 1715 C C . TYR A 1 212 ? 10.250 3.658 3.807 1.00 89.88 212 TYR A C 1
ATOM 1717 O O . TYR A 1 212 ? 10.247 4.261 2.737 1.00 89.88 212 TYR A O 1
ATOM 1725 N N . PHE A 1 213 ? 9.252 3.793 4.688 1.00 84.38 213 PHE A N 1
ATOM 1726 C CA . PHE A 1 213 ? 8.104 4.672 4.430 1.00 84.38 213 PHE A CA 1
ATOM 1727 C C . PHE A 1 213 ? 8.502 6.145 4.292 1.00 84.38 213 PHE A C 1
ATOM 1729 O O . PHE A 1 213 ? 7.963 6.836 3.429 1.00 84.38 213 PHE A O 1
ATOM 1736 N N . ALA A 1 214 ? 9.456 6.616 5.099 1.00 82.19 214 ALA A N 1
ATOM 1737 C CA . ALA A 1 214 ? 9.987 7.970 4.982 1.00 82.19 214 ALA A CA 1
ATOM 1738 C C . ALA A 1 214 ? 10.646 8.198 3.613 1.00 82.19 214 ALA A C 1
ATOM 1740 O O . ALA A 1 214 ? 10.369 9.211 2.979 1.00 82.19 214 ALA A O 1
ATOM 1741 N N . GLN A 1 215 ? 11.424 7.231 3.110 1.00 86.56 215 GLN A N 1
ATOM 1742 C CA . GLN A 1 215 ? 12.018 7.313 1.770 1.00 86.56 215 GLN A CA 1
ATOM 1743 C C . GLN A 1 215 ? 10.977 7.321 0.651 1.00 86.56 215 GLN A C 1
ATOM 1745 O O . GLN A 1 215 ? 11.134 8.062 -0.316 1.00 86.56 215 GLN A O 1
ATOM 1750 N N . LEU A 1 216 ? 9.913 6.520 0.771 1.00 88.62 216 LEU A N 1
ATOM 1751 C CA . LEU A 1 216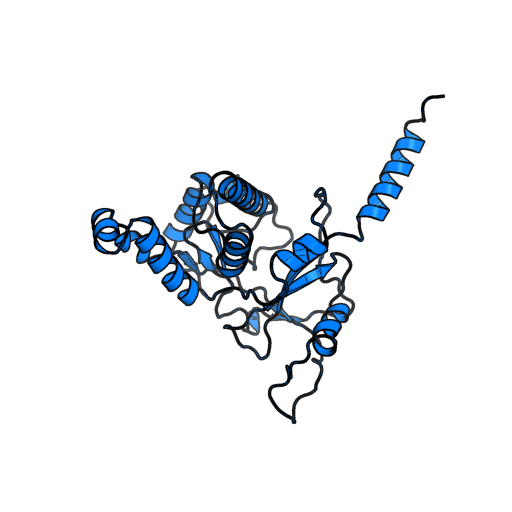 ? 8.810 6.552 -0.190 1.00 88.62 216 LEU A CA 1
ATOM 1752 C C . LEU A 1 216 ? 8.131 7.932 -0.210 1.00 88.62 216 LEU A C 1
ATOM 1754 O O . LEU A 1 216 ? 7.856 8.471 -1.281 1.00 88.62 216 LEU A O 1
ATOM 1758 N N . GLY A 1 217 ? 7.882 8.511 0.968 1.00 85.06 217 GLY A N 1
ATOM 1759 C CA . GLY A 1 217 ? 7.283 9.840 1.102 1.00 85.06 217 GLY A CA 1
ATOM 1760 C C . GLY A 1 217 ? 8.172 10.954 0.548 1.00 85.06 217 GLY A C 1
ATOM 1761 O O . GLY A 1 217 ? 7.696 11.784 -0.222 1.00 85.06 217 GLY A O 1
ATOM 1762 N N . GLU A 1 218 ? 9.463 10.938 0.884 1.00 86.44 218 GLU A N 1
ATOM 1763 C CA . GLU A 1 218 ? 10.457 11.891 0.377 1.00 86.44 218 GLU A CA 1
ATOM 1764 C C . GLU A 1 218 ? 10.571 11.816 -1.150 1.00 86.44 218 GLU A C 1
ATOM 1766 O O . GLU A 1 218 ? 10.523 12.840 -1.830 1.00 86.44 218 GLU A O 1
ATOM 1771 N N . PHE A 1 219 ? 10.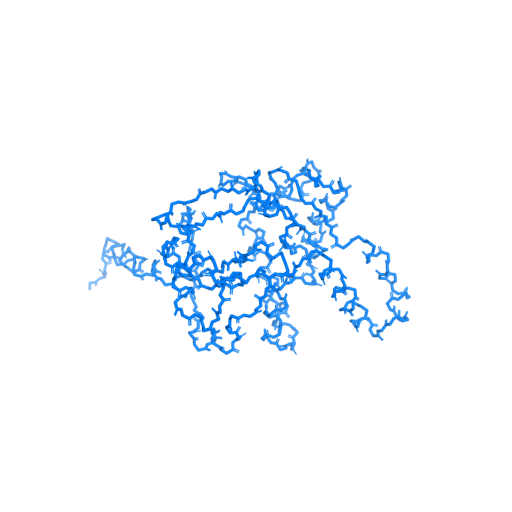649 10.602 -1.705 1.00 89.19 219 PHE A N 1
ATOM 1772 C CA . PHE A 1 219 ? 10.685 10.414 -3.152 1.00 89.19 219 PHE A CA 1
ATOM 1773 C C . PHE A 1 219 ? 9.424 10.968 -3.818 1.00 89.19 219 PHE A C 1
ATOM 1775 O O . PHE A 1 219 ? 9.527 11.689 -4.806 1.00 89.19 219 PHE A O 1
ATOM 1782 N N . PHE A 1 220 ? 8.240 10.658 -3.280 1.00 88.44 220 PHE A N 1
ATOM 1783 C CA . PHE A 1 220 ? 6.982 11.164 -3.823 1.00 88.44 220 PHE A CA 1
ATOM 1784 C C . PHE A 1 220 ? 6.938 12.697 -3.810 1.00 88.44 220 PHE A C 1
ATOM 1786 O O . PHE A 1 220 ? 6.596 13.299 -4.824 1.00 88.44 220 PHE A O 1
ATOM 1793 N N . GLN A 1 221 ? 7.343 13.324 -2.702 1.00 86.31 221 GLN A N 1
ATOM 1794 C CA . GLN A 1 221 ? 7.386 14.779 -2.582 1.00 86.31 221 GLN A CA 1
ATOM 1795 C C . GLN A 1 221 ? 8.326 15.406 -3.620 1.00 86.31 221 GLN A C 1
ATOM 1797 O O . GLN A 1 221 ? 7.925 16.338 -4.321 1.00 86.31 221 GLN A O 1
ATOM 1802 N N . ASN A 1 222 ? 9.541 14.870 -3.767 1.00 87.00 222 ASN A N 1
ATOM 1803 C CA . ASN A 1 222 ? 10.506 15.348 -4.760 1.00 87.00 222 ASN A CA 1
ATOM 1804 C C . ASN A 1 222 ? 9.971 15.169 -6.186 1.00 87.00 222 ASN A C 1
ATOM 1806 O O . ASN A 1 222 ? 9.965 16.124 -6.959 1.00 87.00 222 ASN A O 1
ATOM 1810 N N . TYR A 1 223 ? 9.410 13.998 -6.498 1.00 85.56 223 TYR A N 1
ATOM 1811 C CA . TYR A 1 223 ? 8.806 13.710 -7.799 1.00 85.56 223 TYR A CA 1
ATOM 1812 C C . TYR A 1 223 ? 7.694 14.709 -8.154 1.00 85.56 223 TYR A C 1
ATOM 1814 O O . TYR A 1 223 ? 7.657 15.226 -9.268 1.00 85.56 223 TYR A O 1
ATOM 1822 N N . THR A 1 224 ? 6.804 15.030 -7.207 1.00 84.88 224 THR A N 1
ATOM 1823 C CA . THR A 1 224 ? 5.724 16.007 -7.438 1.00 84.88 224 THR A CA 1
ATOM 1824 C C . THR A 1 224 ? 6.203 17.453 -7.542 1.00 84.88 224 THR A C 1
ATOM 1826 O O . THR A 1 224 ? 5.498 18.272 -8.122 1.00 84.88 224 THR A O 1
ATOM 1829 N N . ASN A 1 225 ? 7.373 17.778 -6.986 1.00 84.44 225 ASN A N 1
ATOM 1830 C CA . ASN A 1 225 ? 7.969 19.109 -7.107 1.00 84.44 225 ASN A CA 1
ATOM 1831 C C . ASN A 1 225 ? 8.704 19.283 -8.445 1.00 84.44 225 ASN A C 1
ATOM 1833 O O . ASN A 1 225 ? 8.692 20.371 -9.013 1.00 84.44 225 ASN A O 1
ATOM 1837 N N . GLU A 1 226 ? 9.363 18.228 -8.930 1.00 83.12 226 GLU A N 1
ATOM 1838 C CA . GLU A 1 226 ? 10.159 18.243 -10.165 1.00 83.12 226 GLU A CA 1
ATOM 1839 C C . GLU A 1 226 ? 9.302 18.103 -11.424 1.00 83.12 226 GLU A C 1
ATOM 1841 O O . GLU A 1 226 ? 9.592 18.711 -12.456 1.00 83.12 226 GLU A O 1
ATOM 1846 N N . HIS A 1 227 ? 8.233 17.313 -11.349 1.00 74.81 227 HIS A N 1
ATOM 1847 C CA . HIS A 1 227 ? 7.291 17.161 -12.443 1.00 74.81 227 HIS A CA 1
ATOM 1848 C C . HIS A 1 227 ? 6.084 18.057 -12.198 1.00 74.81 227 HIS A C 1
ATOM 1850 O O . HIS A 1 227 ? 5.369 17.866 -11.215 1.00 74.81 227 HIS A O 1
ATOM 1856 N N . GLU A 1 228 ? 5.820 18.978 -13.134 1.00 62.03 228 GLU A N 1
ATOM 1857 C CA . GLU A 1 228 ? 4.612 19.817 -13.216 1.00 62.03 228 GLU A CA 1
ATOM 1858 C C . GLU A 1 228 ? 3.377 18.946 -13.531 1.00 62.03 228 GLU A C 1
ATOM 1860 O O . GLU A 1 228 ? 2.712 19.039 -14.561 1.00 62.03 228 GLU A O 1
ATOM 1865 N N . SER A 1 229 ? 3.131 17.988 -12.649 1.00 64.31 229 SER A N 1
ATOM 1866 C CA . SER A 1 229 ? 2.039 17.041 -12.685 1.00 64.31 229 SER A CA 1
ATOM 1867 C C . SER A 1 229 ? 0.874 17.618 -11.898 1.00 64.31 229 SER A C 1
ATOM 1869 O O . SER A 1 229 ? 1.039 18.391 -10.953 1.00 64.31 229 SER A O 1
ATOM 1871 N N . ASN A 1 230 ? -0.341 17.235 -12.281 1.00 78.75 230 ASN A N 1
ATOM 1872 C CA . ASN A 1 230 ? -1.508 17.547 -11.477 1.00 78.75 230 ASN A CA 1
ATOM 1873 C C . ASN A 1 230 ? -1.358 16.842 -10.117 1.00 78.75 230 ASN A C 1
ATOM 1875 O O . ASN A 1 230 ? -1.560 15.630 -10.025 1.00 78.75 230 ASN A O 1
ATOM 1879 N N . LEU A 1 231 ? -1.006 17.598 -9.070 1.00 81.00 231 LEU A N 1
ATOM 1880 C CA . LEU A 1 231 ? -0.755 17.083 -7.719 1.00 81.00 231 LEU A CA 1
ATOM 1881 C C . LEU A 1 231 ? -1.904 16.195 -7.216 1.00 81.00 231 LEU A C 1
ATOM 1883 O O . LEU A 1 231 ? -1.672 15.169 -6.582 1.00 81.00 231 LEU A O 1
ATOM 1887 N N . ILE A 1 232 ? -3.148 16.544 -7.550 1.00 81.00 232 ILE A N 1
ATOM 1888 C CA . ILE A 1 232 ? -4.335 15.769 -7.169 1.00 81.00 232 ILE A CA 1
ATOM 1889 C C . ILE A 1 232 ? -4.318 14.392 -7.843 1.00 81.00 232 ILE A C 1
ATOM 1891 O O . ILE A 1 232 ? -4.617 13.378 -7.210 1.00 81.00 232 ILE A O 1
ATOM 1895 N N . GLU A 1 233 ? -3.969 14.334 -9.127 1.00 82.38 233 GLU A N 1
ATOM 1896 C CA . GLU A 1 233 ? -3.847 13.074 -9.860 1.00 82.38 233 GLU A CA 1
ATOM 1897 C C . GLU A 1 233 ? -2.678 12.235 -9.335 1.00 82.38 233 GLU A C 1
ATOM 1899 O O . GLU A 1 233 ? -2.859 11.042 -9.087 1.00 82.38 233 GLU A O 1
ATOM 1904 N N . ALA A 1 234 ? -1.528 12.859 -9.072 1.00 83.62 234 ALA A N 1
ATOM 1905 C CA . ALA A 1 234 ? -0.361 12.196 -8.498 1.00 83.62 234 ALA A CA 1
ATOM 1906 C C . ALA A 1 234 ? -0.677 11.575 -7.126 1.00 83.62 234 ALA A C 1
ATOM 1908 O O . ALA A 1 234 ? -0.367 10.408 -6.890 1.00 83.62 234 ALA A O 1
ATOM 1909 N N . ILE A 1 235 ? -1.385 12.297 -6.247 1.00 83.38 235 ILE A N 1
ATOM 1910 C CA . ILE A 1 235 ? -1.834 11.772 -4.947 1.00 83.38 235 ILE A CA 1
ATOM 1911 C C . ILE A 1 235 ? -2.804 10.597 -5.133 1.00 83.38 235 ILE A C 1
ATOM 1913 O O . ILE A 1 235 ? -2.693 9.583 -4.440 1.00 83.38 235 ILE A O 1
ATOM 1917 N N . LYS A 1 236 ? -3.760 10.693 -6.067 1.00 84.81 236 LYS A N 1
ATOM 1918 C CA . LYS A 1 236 ? -4.701 9.594 -6.352 1.00 84.81 236 LYS A CA 1
ATOM 1919 C C . LYS A 1 236 ? -3.978 8.352 -6.867 1.00 84.81 236 LYS A C 1
ATOM 1921 O O . LYS A 1 236 ? -4.299 7.248 -6.428 1.00 84.81 236 LYS A O 1
ATOM 1926 N N . GLN A 1 237 ? -3.004 8.521 -7.757 1.00 87.56 237 GLN A N 1
ATOM 1927 C CA . GLN A 1 237 ? -2.181 7.427 -8.268 1.00 87.56 237 GLN A CA 1
ATOM 1928 C C . GLN A 1 237 ? -1.333 6.809 -7.154 1.00 87.56 237 GLN A C 1
ATOM 1930 O O . GLN A 1 237 ? -1.388 5.595 -6.971 1.00 87.56 237 GLN A O 1
ATOM 1935 N N . PHE A 1 238 ? -0.657 7.627 -6.344 1.00 87.94 238 PHE A N 1
ATOM 1936 C CA . PHE A 1 238 ? 0.143 7.163 -5.209 1.00 87.94 238 PHE A CA 1
ATOM 1937 C C . PHE A 1 238 ? -0.691 6.366 -4.197 1.00 87.94 238 PHE A C 1
ATOM 1939 O O . PHE A 1 238 ? -0.313 5.271 -3.780 1.00 87.94 238 PHE A O 1
ATOM 1946 N N . ARG A 1 239 ? -1.887 6.853 -3.853 1.00 85.69 239 ARG A N 1
ATOM 1947 C CA . ARG A 1 239 ? -2.822 6.125 -2.981 1.00 85.69 239 ARG A CA 1
ATOM 1948 C C . ARG A 1 239 ? -3.312 4.822 -3.607 1.00 85.69 239 ARG A C 1
ATOM 1950 O O . ARG A 1 239 ? -3.450 3.826 -2.903 1.00 85.69 239 ARG A O 1
ATOM 1957 N N . ARG A 1 240 ? -3.562 4.787 -4.916 1.00 88.88 240 ARG A N 1
ATOM 1958 C CA . ARG A 1 240 ? -4.093 3.594 -5.588 1.00 88.88 240 ARG A CA 1
ATOM 1959 C C . ARG A 1 240 ? -3.036 2.513 -5.823 1.00 88.88 240 ARG A C 1
ATOM 1961 O O . ARG A 1 240 ? -3.314 1.347 -5.556 1.00 88.88 240 ARG A O 1
ATOM 1968 N N . TYR A 1 241 ? -1.852 2.901 -6.286 1.00 90.75 241 TYR A N 1
ATOM 1969 C CA . TYR A 1 241 ? -0.830 2.001 -6.834 1.00 90.75 241 TYR A CA 1
ATOM 1970 C C . TYR A 1 241 ? 0.513 2.040 -6.088 1.00 90.75 241 TYR A C 1
ATOM 1972 O O . TYR A 1 241 ? 1.349 1.163 -6.294 1.00 90.75 241 TYR A O 1
ATOM 1980 N N . GLY A 1 242 ? 0.732 3.031 -5.221 1.00 89.38 242 GLY A N 1
ATOM 1981 C CA . GLY A 1 242 ? 2.060 3.365 -4.710 1.00 89.38 242 GLY A CA 1
ATOM 1982 C C . GLY A 1 242 ? 2.854 4.212 -5.707 1.00 89.38 242 GLY A C 1
ATOM 1983 O O . GLY A 1 242 ? 2.288 4.821 -6.615 1.00 89.38 242 GLY A O 1
ATOM 1984 N N . ILE A 1 243 ? 4.171 4.273 -5.524 1.00 87.81 243 ILE A N 1
ATOM 1985 C CA . ILE A 1 243 ? 5.059 4.997 -6.440 1.00 87.81 243 ILE A CA 1
ATOM 1986 C C . ILE A 1 243 ? 5.207 4.199 -7.744 1.00 87.81 243 ILE A C 1
ATOM 1988 O O . ILE A 1 243 ? 5.192 2.970 -7.729 1.00 87.81 243 ILE A O 1
ATOM 1992 N N . LEU A 1 244 ? 5.319 4.907 -8.870 1.00 90.75 244 LEU A N 1
ATOM 1993 C CA . LEU A 1 244 ? 5.477 4.346 -10.224 1.00 90.75 244 LEU A CA 1
ATOM 1994 C C . LEU A 1 244 ? 6.884 4.573 -10.803 1.00 90.75 244 LEU A C 1
ATOM 1996 O O . LEU A 1 244 ? 7.119 4.392 -12.000 1.00 90.75 244 LEU A O 1
ATOM 2000 N N . HIS A 1 245 ? 7.782 5.040 -9.941 1.00 89.75 245 HIS A N 1
ATOM 2001 C CA . HIS A 1 245 ? 9.185 5.330 -10.190 1.00 89.75 245 HIS A CA 1
ATOM 2002 C C . HIS A 1 245 ? 9.948 5.065 -8.902 1.00 89.75 245 HIS A C 1
ATOM 2004 O O . HIS A 1 245 ? 9.399 5.198 -7.813 1.00 89.75 245 HIS A O 1
ATOM 2010 N N . SER A 1 246 ? 11.218 4.722 -9.007 1.00 89.75 246 SER A N 1
ATOM 2011 C CA . SER A 1 246 ? 12.038 4.423 -7.842 1.00 89.75 246 SER A CA 1
ATOM 2012 C C . SER A 1 246 ? 13.401 5.084 -7.969 1.00 89.75 246 SER A C 1
ATOM 2014 O O . SER A 1 246 ? 13.956 5.207 -9.061 1.00 89.75 246 SER A O 1
ATOM 2016 N N . ASN A 1 247 ? 13.950 5.523 -6.835 1.00 91.31 247 ASN A N 1
ATOM 2017 C CA . ASN A 1 247 ? 15.366 5.865 -6.761 1.00 91.31 247 ASN A CA 1
ATOM 2018 C C . ASN A 1 247 ? 16.217 4.587 -6.670 1.00 91.31 247 ASN A C 1
ATOM 2020 O O . ASN A 1 247 ? 15.704 3.495 -6.409 1.00 91.31 247 ASN A O 1
ATOM 2024 N N . ASP A 1 248 ? 17.534 4.732 -6.815 1.00 93.19 248 ASP A N 1
ATOM 2025 C CA . ASP A 1 248 ? 18.472 3.605 -6.783 1.00 93.19 248 ASP A CA 1
ATOM 2026 C C . ASP A 1 248 ? 18.359 2.746 -5.518 1.00 93.19 248 ASP A C 1
ATOM 2028 O O . ASP A 1 248 ? 18.543 1.529 -5.574 1.00 93.19 248 ASP A O 1
ATOM 2032 N N . THR A 1 249 ? 18.069 3.357 -4.368 1.00 93.25 249 THR A N 1
ATOM 2033 C CA . THR A 1 249 ? 17.938 2.637 -3.096 1.00 93.25 249 THR A CA 1
ATOM 2034 C C . THR A 1 249 ? 16.696 1.753 -3.099 1.00 93.25 249 THR A C 1
ATOM 2036 O O . THR A 1 249 ? 16.800 0.557 -2.829 1.00 93.25 249 THR A O 1
ATOM 2039 N N . ILE A 1 250 ? 15.536 2.311 -3.450 1.00 94.19 250 ILE A N 1
ATOM 2040 C CA . ILE A 1 250 ? 14.273 1.571 -3.529 1.00 94.19 250 ILE A CA 1
ATOM 2041 C C . ILE A 1 250 ? 14.382 0.469 -4.588 1.00 94.19 250 ILE A C 1
ATOM 2043 O O . ILE A 1 250 ? 14.056 -0.682 -4.300 1.00 94.19 250 ILE A O 1
ATOM 2047 N N . ALA A 1 251 ? 14.922 0.785 -5.769 1.00 94.25 251 ALA A N 1
ATOM 2048 C CA . ALA A 1 251 ? 15.109 -0.177 -6.850 1.00 94.25 251 ALA A CA 1
ATOM 2049 C C . ALA A 1 251 ? 16.006 -1.356 -6.431 1.00 94.25 251 ALA A C 1
ATOM 2051 O O . ALA A 1 251 ? 15.704 -2.509 -6.744 1.00 94.25 251 ALA A O 1
ATOM 2052 N N . LYS A 1 252 ? 17.085 -1.100 -5.675 1.00 94.88 252 LYS A N 1
ATOM 2053 C CA . LYS A 1 252 ? 17.947 -2.158 -5.117 1.00 94.88 252 LYS A CA 1
ATOM 2054 C C . LYS A 1 252 ? 17.203 -3.040 -4.119 1.00 94.88 252 LYS A C 1
ATOM 2056 O O . LYS A 1 252 ? 17.289 -4.259 -4.230 1.00 94.88 252 LYS A O 1
ATOM 2061 N N . ILE A 1 253 ? 16.443 -2.452 -3.195 1.00 94.94 253 ILE A N 1
ATOM 2062 C CA . ILE A 1 253 ? 15.648 -3.207 -2.213 1.00 94.94 253 ILE A CA 1
ATOM 2063 C C . ILE A 1 253 ? 14.635 -4.114 -2.924 1.00 94.94 253 ILE A C 1
ATOM 2065 O O . ILE A 1 253 ? 14.554 -5.309 -2.635 1.00 94.94 253 ILE A O 1
ATOM 2069 N N . VAL A 1 254 ? 13.890 -3.567 -3.889 1.00 94.88 254 VAL A N 1
ATOM 2070 C CA . VAL A 1 254 ? 12.897 -4.333 -4.653 1.00 94.88 254 VAL A CA 1
ATOM 2071 C C . VAL A 1 254 ? 13.572 -5.449 -5.445 1.00 94.88 254 VAL A C 1
ATOM 2073 O O . VAL A 1 254 ? 13.119 -6.592 -5.399 1.00 94.88 254 VAL A O 1
ATOM 2076 N N . LYS A 1 255 ? 14.691 -5.163 -6.119 1.00 93.25 255 LYS A N 1
ATOM 2077 C CA . LYS A 1 255 ? 15.463 -6.169 -6.859 1.00 93.25 255 LYS A CA 1
ATOM 2078 C C . LYS A 1 255 ? 15.946 -7.304 -5.953 1.00 93.25 255 LYS A C 1
ATOM 2080 O O . LYS A 1 255 ? 15.780 -8.467 -6.323 1.00 93.25 255 LYS A O 1
ATOM 2085 N N . ASN A 1 256 ? 16.498 -6.976 -4.783 1.00 93.50 256 ASN A N 1
ATOM 2086 C CA . ASN A 1 256 ? 16.960 -7.955 -3.797 1.00 93.50 256 ASN A CA 1
ATOM 2087 C C . ASN A 1 256 ? 15.821 -8.859 -3.328 1.00 93.50 256 ASN A C 1
ATOM 2089 O O . ASN A 1 256 ? 16.009 -10.063 -3.178 1.00 93.50 256 ASN A O 1
ATOM 2093 N N . ARG A 1 257 ? 14.621 -8.302 -3.126 1.00 94.62 257 ARG A N 1
ATOM 2094 C CA . ARG A 1 257 ? 13.477 -9.115 -2.720 1.00 94.62 257 ARG A CA 1
ATOM 2095 C C . ARG A 1 257 ? 12.919 -9.956 -3.868 1.00 94.62 257 ARG A C 1
ATOM 2097 O O . ARG A 1 257 ? 12.607 -11.129 -3.666 1.00 94.62 257 ARG A O 1
ATOM 2104 N N . LYS A 1 258 ? 12.789 -9.385 -5.066 1.00 93.50 258 LYS A N 1
ATOM 2105 C CA . LYS A 1 258 ? 12.240 -10.071 -6.247 1.00 93.50 258 LYS A CA 1
ATOM 2106 C C . LYS A 1 258 ? 13.102 -11.239 -6.718 1.00 93.50 258 LYS A C 1
ATOM 2108 O O . LYS A 1 258 ? 12.550 -12.214 -7.219 1.00 93.50 258 LYS A O 1
ATOM 2113 N N . SER A 1 259 ? 14.428 -11.176 -6.558 1.00 92.38 259 SER A N 1
ATOM 2114 C CA . SER A 1 259 ? 15.334 -12.267 -6.959 1.00 92.38 259 SER A CA 1
ATOM 2115 C C . SER A 1 259 ? 15.059 -13.586 -6.224 1.00 92.38 259 SER A C 1
ATOM 2117 O O . SER A 1 259 ? 15.443 -14.646 -6.710 1.00 92.38 259 SER A O 1
ATOM 2119 N N . ARG A 1 260 ? 14.354 -13.522 -5.088 1.00 91.12 260 ARG A N 1
ATOM 2120 C CA . ARG A 1 260 ? 13.957 -14.668 -4.262 1.00 91.12 260 ARG A CA 1
ATOM 2121 C C . ARG A 1 260 ? 12.630 -15.308 -4.698 1.00 91.12 260 ARG A C 1
ATOM 2123 O O . ARG A 1 260 ? 12.283 -16.367 -4.190 1.00 91.12 260 ARG A O 1
ATOM 2130 N N . GLY A 1 261 ? 11.910 -14.695 -5.642 1.00 91.25 261 GLY A N 1
ATOM 2131 C CA . GLY A 1 261 ? 10.621 -15.183 -6.142 1.00 91.25 261 GLY A CA 1
ATOM 2132 C C . GLY A 1 261 ? 9.439 -14.938 -5.197 1.00 91.25 261 GLY A C 1
ATOM 2133 O O . GLY A 1 261 ? 9.584 -14.347 -4.122 1.00 91.25 261 GLY A O 1
ATOM 2134 N N . ASP A 1 262 ? 8.254 -15.370 -5.635 1.00 91.62 262 ASP A N 1
ATOM 2135 C CA . ASP A 1 262 ? 7.011 -15.254 -4.866 1.00 91.62 262 ASP A CA 1
ATOM 2136 C C . ASP A 1 262 ? 7.068 -16.088 -3.584 1.00 91.62 262 ASP A C 1
ATOM 2138 O O . ASP A 1 262 ? 7.533 -17.227 -3.575 1.00 91.62 262 ASP A O 1
ATOM 2142 N N . SER A 1 263 ? 6.551 -15.527 -2.493 1.00 89.81 263 SER A N 1
ATOM 2143 C CA . SER A 1 263 ? 6.453 -16.203 -1.191 1.00 89.81 263 SER A CA 1
ATOM 2144 C C . SER A 1 263 ? 5.016 -16.311 -0.695 1.00 89.81 263 SER A C 1
ATOM 2146 O O . SER A 1 263 ? 4.771 -16.388 0.509 1.00 89.81 263 SER A O 1
ATOM 2148 N N . ARG A 1 264 ? 4.068 -16.311 -1.637 1.00 78.00 264 ARG A N 1
ATOM 2149 C CA . ARG A 1 264 ? 2.655 -16.565 -1.372 1.00 78.00 264 ARG A CA 1
ATOM 2150 C C . ARG A 1 264 ? 2.499 -17.948 -0.729 1.00 78.00 264 ARG A C 1
ATOM 2152 O O . ARG A 1 264 ? 3.083 -18.910 -1.226 1.00 78.00 264 ARG A O 1
ATOM 2159 N N . VAL A 1 265 ? 1.755 -18.022 0.377 1.00 62.34 265 VAL A N 1
ATOM 2160 C CA . VAL A 1 265 ? 1.600 -19.241 1.196 1.00 62.34 265 VAL A CA 1
ATOM 2161 C C . VAL A 1 265 ? 0.267 -19.903 0.931 1.00 62.34 265 VAL A C 1
ATOM 2163 O O . VAL A 1 265 ? -0.753 -19.213 1.121 1.00 62.34 265 VAL A O 1
#

InterPro domains:
  IPR022757 Glucose signalling factor 2 [PF11055] (111-263)

pLDDT: mean 78.15, std 17.85, range [29.92, 96.12]

Radius of gyration: 20.85 Å; chains: 1; bounding box: 54×57×65 Å

Secondary structure (DSSP, 8-state):
-PPPHHHHHHHHHHHHHHHTT--EEEEEEE-TT-TT-EEEEEEETT-BTTGGGGHHHHS-S--SSSTTS-SS-S--EEE----EEETTS-EE--GGGGSGGGEEE--TTSBS-------------HHHHHHTT-S-PEEPPHHHHHHHHHHHHHHHTTSHHHHHHTTHHHHTT--EEE--TTSBTT--TT----HHHHH-TT----B--HHHHHHHHHHHHHHHHHS---HHHHHHHHHHH--SS--HHHHHHHHHHHTT-----

Sequence (265 aa):
MLPTAKMAEEKIIDDVIEVEDTGYVETYIRFNDDLEKDYCFQVKTSDSFKDLFKIFKTLPIALRPNLFYNSLPLGFYVSTAPGYLTEDGGLLFSYETSEERFRRKVGNSDKLFKLHRAPVQAAVTKEQLLDIGWTGTRRACPDEYKDFYRDYKIKEHGGMIPAHQAGVFDKLKNLGVFLGLGEGFNTPLDNKSTIKDLLSEENEKFTLNYQYFAQLGEFFQNYTNEHESNLIEAIKQFRRYGILHSNDTIAKIVKNRKSRGDSRV